Protein AF-A0A958QVT8-F1 (afdb_monomer)

Nearest PDB structures (foldseek):
  1tyq-assembly1_D  TM=3.761E-01  e=2.242E+00  Bos taurus
  3uku-assembly1_D  TM=3.536E-01  e=1.645E+00  Bos taurus
  6dec-assembly1_D  TM=2.927E-01  e=1.146E+00  Bos taurus
  4yl5-assembly1_A-2  TM=3.346E-01  e=2.756E+00  Acinetobacter baumannii IS-123
  2p9i-assembly1_D  TM=2.674E-01  e=2.486E+00  Bos taurus

Secondary structure (DSSP, 8-state):
--STTTTSSSTTTTS-SS--EEEE--SHHHHHHHHTTT-EESS-EETTEE---TT----SGGGTTSPPHHHHHHHT-TTTTTTS-EEEE-S---HHHHHHHHHHHT-S--GGGTGGGTTS-HHHHHHHT---HHHHHHHHHHHH-GGGGGGGGTSHHHHHHHHHHHHS-TT--SHHHHHHHHHHHHHHHHS-THHHHHHHHHHHHHHHHHHHT--EEE-SSSEEEEE-TTT---HHHHHHHTTT-SEEEEEEE-SSSTTEEEEEEEESSHHHHHHHH-TTGGGGTGGGSSSS--EE-SSEEE--TTSPEEHHHHHHHHHHHHHHHHHHHHHHHHS--

Sequence (337 aa):
MRARNRRAASNAAFLTRKPVRIHIVTTVSEARRYLKRGWCPVECSFGATSVVDNLQMDHHGSLSHLEGVAVRAYRDHFGARRGDPRFLGVGMPDEDWSFAVASLCGVLPHPSLVDSLDGAPAEIRDIWSRDFSLVAQIVNEVDTDPTRASRLLEDHWGKLVLAWRLLTNARVWDEIAFHEAVARWRTLLTQRNYELAKVAPSLLEARLEEVRSAPTVQVSEHVALIDCSLWGFSSVYVAEWHKIAPIVLCYYGDFVQLDRGRVTVCARGRDVAEDLLGEGGLKRIYPRLRPSGWGGREDIGGSNRERPLSRDQARQAAESTARFVERRLRSRKGGAK

Structure (mmCIF, N/CA/C/O backbone):
data_AF-A0A958QVT8-F1
#
_entry.id   AF-A0A958QVT8-F1
#
loop_
_atom_site.group_PDB
_atom_site.id
_atom_site.type_symbol
_atom_site.label_atom_id
_atom_site.label_alt_id
_atom_site.label_comp_id
_atom_site.label_asym_id
_atom_site.label_entity_id
_atom_site.label_seq_id
_atom_site.pdbx_PDB_ins_code
_atom_site.Cartn_x
_atom_site.Cartn_y
_atom_site.Cartn_z
_atom_site.occupancy
_atom_site.B_iso_or_equiv
_atom_site.auth_seq_id
_atom_site.auth_comp_id
_atom_site.auth_asym_id
_atom_site.auth_atom_id
_atom_site.pdbx_PDB_model_num
ATOM 1 N N . MET A 1 1 ? 33.166 5.711 -42.405 1.00 42.47 1 MET A N 1
ATOM 2 C CA . MET A 1 1 ? 32.795 6.443 -41.165 1.00 42.47 1 MET A CA 1
ATOM 3 C C . MET A 1 1 ? 31.277 6.535 -40.881 1.00 42.47 1 MET A C 1
ATOM 5 O O . MET A 1 1 ? 30.911 7.107 -39.868 1.00 42.47 1 MET A O 1
ATOM 9 N N . ARG A 1 2 ? 30.375 5.940 -41.692 1.00 40.56 2 ARG A N 1
ATOM 10 C CA . ARG A 1 2 ? 28.903 5.994 -41.481 1.00 40.56 2 ARG A CA 1
ATOM 11 C C . ARG A 1 2 ? 28.271 4.762 -40.798 1.00 40.56 2 ARG A C 1
ATOM 13 O O . ARG A 1 2 ? 27.101 4.807 -40.443 1.00 40.56 2 ARG A O 1
ATOM 20 N N . ALA A 1 3 ? 29.027 3.685 -40.564 1.00 37.66 3 ALA A N 1
ATOM 21 C CA . ALA A 1 3 ? 28.502 2.438 -39.983 1.00 37.66 3 ALA A CA 1
ATOM 22 C C . ALA A 1 3 ? 28.533 2.384 -38.438 1.00 37.66 3 ALA A C 1
ATOM 24 O O . ALA A 1 3 ? 27.767 1.638 -37.836 1.00 37.66 3 ALA A O 1
ATOM 25 N N . ARG A 1 4 ? 29.370 3.198 -37.773 1.00 36.72 4 ARG A N 1
ATOM 26 C CA . ARG A 1 4 ? 29.501 3.190 -36.299 1.00 36.72 4 ARG A CA 1
ATOM 27 C C . ARG A 1 4 ? 28.374 3.927 -35.559 1.00 36.72 4 ARG A C 1
ATOM 29 O O . ARG A 1 4 ? 28.100 3.586 -34.417 1.00 36.72 4 ARG A O 1
ATOM 36 N N . ASN A 1 5 ? 27.648 4.835 -36.218 1.00 36.25 5 ASN A N 1
ATOM 37 C CA . ASN A 1 5 ? 26.573 5.612 -35.578 1.00 36.25 5 ASN A CA 1
ATOM 38 C C . ASN A 1 5 ? 25.201 4.916 -35.537 1.00 36.25 5 ASN A C 1
ATOM 40 O O . ASN A 1 5 ? 24.300 5.418 -34.875 1.00 36.25 5 ASN A O 1
ATOM 44 N N . ARG A 1 6 ? 25.018 3.754 -36.185 1.00 37.94 6 ARG A N 1
ATOM 45 C CA . ARG A 1 6 ? 23.751 2.998 -36.094 1.00 37.94 6 ARG A CA 1
ATOM 46 C C . ARG A 1 6 ? 23.680 2.042 -34.897 1.00 37.94 6 ARG A C 1
ATOM 48 O O . ARG A 1 6 ? 22.580 1.755 -34.448 1.00 37.94 6 ARG A O 1
ATOM 55 N N . ARG A 1 7 ? 24.817 1.611 -34.330 1.00 36.88 7 ARG A N 1
ATOM 56 C CA . ARG A 1 7 ? 24.843 0.759 -33.119 1.00 36.88 7 ARG A CA 1
ATOM 57 C C . ARG A 1 7 ? 24.600 1.528 -31.816 1.00 36.88 7 ARG A C 1
ATOM 59 O O . ARG A 1 7 ? 24.107 0.951 -30.862 1.00 36.88 7 ARG A O 1
ATOM 66 N N . ALA A 1 8 ? 24.879 2.831 -31.772 1.00 37.12 8 ALA A N 1
ATOM 67 C CA . ALA A 1 8 ? 24.538 3.654 -30.606 1.00 37.12 8 ALA A CA 1
ATOM 68 C C . ALA A 1 8 ? 23.023 3.935 -30.508 1.00 37.12 8 ALA A C 1
ATOM 70 O O . ALA A 1 8 ? 22.503 4.145 -29.417 1.00 37.12 8 ALA A O 1
ATOM 71 N N . ALA A 1 9 ? 22.305 3.885 -31.636 1.00 36.16 9 ALA A N 1
ATOM 72 C CA . ALA A 1 9 ? 20.861 4.103 -31.690 1.00 36.16 9 ALA A CA 1
ATOM 73 C C . ALA A 1 9 ? 20.027 2.873 -31.267 1.00 36.16 9 ALA A C 1
ATOM 75 O O . ALA A 1 9 ? 18.841 3.028 -30.984 1.00 36.16 9 ALA A O 1
ATOM 76 N N . SER A 1 10 ? 20.614 1.669 -31.189 1.00 42.41 10 SER A N 1
ATOM 77 C CA . SER A 1 10 ? 19.898 0.453 -30.759 1.00 42.41 10 SER A CA 1
ATOM 78 C C . SER A 1 10 ? 19.905 0.230 -29.245 1.00 42.41 10 SER A C 1
ATOM 80 O O . SER A 1 10 ? 19.062 -0.502 -28.745 1.00 42.41 10 SER A O 1
ATOM 82 N N . ASN A 1 11 ? 20.780 0.899 -28.490 1.00 41.47 11 ASN A N 1
ATOM 83 C CA . ASN A 1 11 ? 20.916 0.655 -27.046 1.00 41.47 11 ASN A CA 1
ATOM 84 C C . ASN A 1 11 ? 19.879 1.397 -26.179 1.00 41.47 11 ASN A C 1
ATOM 86 O O . ASN A 1 11 ? 19.803 1.158 -24.979 1.00 41.47 11 ASN A O 1
ATOM 90 N N . ALA A 1 12 ? 19.075 2.294 -26.764 1.00 44.09 12 ALA A N 1
ATOM 91 C CA . ALA A 1 12 ? 18.136 3.154 -26.032 1.00 44.09 12 ALA A CA 1
ATOM 92 C C . ALA A 1 12 ? 16.651 2.831 -26.288 1.00 44.09 12 ALA A C 1
ATOM 94 O O . ALA A 1 12 ? 15.772 3.516 -25.766 1.00 44.09 12 ALA A O 1
ATOM 95 N N . ALA A 1 13 ? 16.340 1.791 -27.072 1.00 44.94 13 ALA A N 1
ATOM 96 C CA . ALA A 1 13 ? 14.960 1.453 -27.435 1.00 44.94 13 ALA A CA 1
ATOM 97 C C . ALA A 1 13 ? 14.097 0.970 -26.249 1.00 44.94 13 ALA A C 1
ATOM 99 O O . ALA A 1 13 ? 12.877 0.881 -26.395 1.00 44.94 13 ALA A O 1
ATOM 100 N N . PHE A 1 14 ? 14.720 0.703 -25.094 1.00 49.88 14 PHE A N 1
ATOM 101 C CA . PHE A 1 14 ? 14.069 0.183 -23.892 1.00 49.88 14 PHE A CA 1
ATOM 102 C C . PHE A 1 14 ? 13.585 1.244 -22.893 1.00 49.88 14 PHE A C 1
ATOM 104 O O . PHE A 1 14 ? 12.850 0.942 -21.956 1.00 49.88 14 PHE A O 1
ATOM 111 N N . LEU A 1 15 ? 13.981 2.504 -23.080 1.00 55.38 15 LEU A N 1
ATOM 112 C CA . LEU A 1 15 ? 13.523 3.603 -22.235 1.00 55.38 15 LEU A CA 1
ATOM 113 C C . LEU A 1 15 ? 12.171 4.105 -22.742 1.00 55.38 15 LEU A C 1
ATOM 115 O O . LEU A 1 15 ? 11.943 4.185 -23.953 1.00 55.38 15 LEU A O 1
ATOM 119 N N . THR A 1 16 ? 11.262 4.447 -21.827 1.00 53.44 16 THR A N 1
ATOM 120 C CA . THR A 1 16 ? 10.002 5.105 -22.182 1.00 53.44 16 THR A CA 1
ATOM 121 C C . THR A 1 16 ? 10.307 6.311 -23.063 1.00 53.44 16 THR A C 1
ATOM 123 O O . THR A 1 16 ? 10.943 7.271 -22.639 1.00 53.44 16 THR A O 1
ATOM 126 N N . ARG A 1 17 ? 9.857 6.267 -24.323 1.00 60.94 17 ARG A N 1
ATOM 127 C CA . ARG A 1 17 ? 10.113 7.339 -25.303 1.00 60.94 17 ARG A CA 1
ATOM 128 C C . ARG A 1 17 ? 9.395 8.646 -24.951 1.00 60.94 17 ARG A C 1
ATOM 130 O O . ARG A 1 17 ? 9.630 9.664 -25.592 1.00 60.94 17 ARG A O 1
ATOM 137 N N . LYS A 1 18 ? 8.496 8.603 -23.964 1.00 79.81 18 LYS A N 1
ATOM 138 C CA . LYS A 1 18 ? 7.731 9.735 -23.450 1.00 79.81 18 LYS A CA 1
ATOM 139 C C . LYS A 1 18 ? 7.914 9.847 -21.935 1.00 79.81 18 LYS A C 1
ATOM 141 O O . LYS A 1 18 ? 8.033 8.812 -21.274 1.00 79.81 18 LYS A O 1
ATOM 146 N N . PRO A 1 19 ? 7.902 11.073 -21.386 1.00 85.38 19 PRO A N 1
ATOM 147 C CA . PRO A 1 19 ? 7.911 11.270 -19.944 1.00 85.38 19 PRO A CA 1
ATOM 148 C C . PRO A 1 19 ? 6.660 10.638 -19.332 1.00 85.38 19 PRO A C 1
ATOM 150 O O . PRO A 1 19 ? 5.560 10.796 -19.868 1.00 85.38 19 PRO A O 1
ATOM 153 N N . VAL A 1 20 ? 6.838 9.935 -18.212 1.00 91.44 20 VAL A N 1
ATOM 154 C CA . VAL A 1 20 ? 5.718 9.492 -17.378 1.00 91.44 20 VAL A CA 1
ATOM 155 C C . VAL A 1 20 ? 5.002 10.743 -16.882 1.00 91.44 20 VAL A C 1
ATOM 157 O O . VAL A 1 20 ? 5.653 11.699 -16.469 1.00 91.44 20 VAL A O 1
ATOM 160 N N . ARG A 1 21 ? 3.674 10.763 -16.957 1.00 95.12 21 ARG A N 1
ATOM 161 C CA . ARG A 1 21 ? 2.835 11.847 -16.444 1.00 95.12 21 ARG A CA 1
ATOM 162 C C . ARG A 1 21 ? 1.886 11.267 -15.420 1.00 95.12 21 ARG A C 1
ATOM 164 O O . ARG A 1 21 ? 1.129 10.352 -15.742 1.00 95.12 21 ARG A O 1
ATOM 171 N N . ILE A 1 22 ? 1.921 11.814 -14.220 1.00 94.75 22 ILE A N 1
ATOM 172 C CA . ILE A 1 22 ? 1.075 11.382 -13.116 1.00 94.75 22 ILE A CA 1
ATOM 173 C C . ILE A 1 22 ? 0.206 12.567 -12.736 1.00 94.75 22 ILE A C 1
ATOM 175 O O . ILE A 1 22 ? 0.682 13.696 -12.734 1.00 94.75 22 ILE A O 1
ATOM 179 N N . HIS A 1 23 ? -1.070 12.313 -12.483 1.00 94.69 23 HIS A N 1
ATOM 180 C CA . HIS A 1 23 ? -1.971 13.324 -11.964 1.00 94.69 23 HIS A CA 1
ATOM 181 C C . HIS A 1 23 ? -2.739 12.769 -10.775 1.00 94.69 23 HIS A C 1
ATOM 183 O O . HIS A 1 23 ? -3.297 11.670 -10.846 1.00 94.69 23 HIS A O 1
ATOM 189 N N . ILE A 1 24 ? -2.759 13.529 -9.686 1.00 92.25 24 ILE A N 1
ATOM 190 C CA . ILE A 1 24 ? -3.440 13.131 -8.458 1.00 92.25 24 ILE A CA 1
ATOM 191 C C . ILE A 1 24 ? -4.866 13.647 -8.519 1.00 92.25 24 ILE A C 1
ATOM 193 O O . ILE A 1 24 ? -5.101 14.830 -8.754 1.00 92.25 24 ILE A O 1
ATOM 197 N N . VAL A 1 25 ? -5.817 12.747 -8.298 1.00 92.19 25 VAL A N 1
ATOM 198 C CA . VAL A 1 25 ? -7.242 13.070 -8.317 1.00 92.19 25 VAL A CA 1
ATOM 199 C C . VAL A 1 25 ? -7.855 12.787 -6.954 1.00 92.19 25 VAL A C 1
ATOM 201 O O . VAL A 1 25 ? -7.508 11.814 -6.283 1.00 92.19 25 VAL A O 1
ATOM 204 N N . THR A 1 26 ? -8.776 13.649 -6.530 1.00 87.81 26 THR A N 1
ATOM 205 C CA . THR A 1 26 ? -9.386 13.560 -5.188 1.00 87.81 26 THR A CA 1
ATOM 206 C C . THR A 1 26 ? -10.864 13.202 -5.213 1.00 87.81 26 THR A C 1
ATOM 208 O O . THR A 1 26 ? -11.427 12.886 -4.170 1.00 87.81 26 THR A O 1
ATOM 211 N N . THR A 1 27 ? -11.488 13.190 -6.396 1.00 89.75 27 THR A N 1
ATOM 212 C CA . THR A 1 27 ? -12.915 12.885 -6.551 1.00 89.75 27 THR A CA 1
ATOM 213 C C . THR A 1 27 ? -13.178 11.916 -7.700 1.00 89.75 27 THR A C 1
ATOM 215 O O . THR A 1 27 ? -12.492 11.927 -8.729 1.00 89.75 27 THR A O 1
ATOM 218 N N . VAL A 1 28 ? -14.259 11.140 -7.578 1.00 91.94 28 VAL A N 1
ATOM 219 C CA . VAL A 1 28 ? -14.747 10.238 -8.641 1.00 91.94 28 VAL A CA 1
ATOM 220 C C . VAL A 1 28 ? -14.995 10.995 -9.950 1.00 91.94 28 VAL A C 1
ATOM 222 O O . VAL A 1 28 ? -14.661 10.514 -11.036 1.00 91.94 28 VAL A O 1
ATOM 225 N N . SER A 1 29 ? -15.592 12.186 -9.866 1.00 94.69 29 SER A N 1
ATOM 226 C CA . SER A 1 29 ? -15.930 13.011 -11.031 1.00 94.69 29 SER A CA 1
ATOM 227 C C . SER A 1 29 ? -14.687 13.450 -11.801 1.00 94.69 29 SER A C 1
ATOM 229 O O . SER A 1 29 ? -14.657 13.382 -13.033 1.00 94.69 29 SER A O 1
ATOM 231 N N . GLU A 1 30 ? -13.643 13.858 -11.084 1.00 95.94 30 GLU A N 1
ATOM 232 C CA . GLU A 1 30 ? -12.366 14.221 -11.683 1.00 95.94 30 GLU A CA 1
ATOM 233 C C . GLU A 1 30 ? -11.671 13.016 -12.320 1.00 95.94 30 GLU A C 1
ATOM 235 O O . GLU A 1 30 ? -11.270 13.094 -13.486 1.00 95.94 30 GLU A O 1
ATOM 240 N N . ALA A 1 31 ? -11.602 11.889 -11.605 1.00 96.44 31 ALA A N 1
ATOM 241 C CA . ALA A 1 31 ? -11.020 10.653 -12.118 1.00 96.44 31 ALA A CA 1
ATOM 242 C C . ALA A 1 31 ? -11.684 10.227 -13.441 1.00 96.44 31 ALA A C 1
ATOM 244 O O . ALA A 1 31 ? -11.007 9.973 -14.439 1.00 96.44 31 ALA A O 1
ATOM 245 N N . ARG A 1 32 ? -13.023 10.259 -13.504 1.00 97.44 32 ARG A N 1
ATOM 246 C CA . ARG A 1 32 ? -13.793 9.948 -14.724 1.00 97.44 32 ARG A CA 1
ATOM 247 C C . ARG A 1 32 ? -13.515 10.918 -15.873 1.00 97.44 32 ARG A C 1
ATOM 249 O O . ARG A 1 32 ? -13.485 10.503 -17.031 1.00 97.44 32 ARG A O 1
ATOM 256 N N . ARG A 1 33 ? -13.314 12.208 -15.587 1.00 97.81 33 ARG A N 1
ATOM 257 C CA . ARG A 1 33 ? -12.960 13.212 -16.606 1.00 97.81 33 ARG A CA 1
ATOM 258 C C . ARG A 1 33 ? -11.599 12.909 -17.232 1.00 97.81 33 ARG A C 1
ATOM 260 O O . ARG A 1 33 ? -11.453 13.022 -18.448 1.00 97.81 33 ARG A O 1
ATOM 267 N N . TYR A 1 34 ? -10.618 12.517 -16.427 1.00 98.06 34 TYR A N 1
ATOM 268 C CA . TYR A 1 34 ? -9.294 12.151 -16.924 1.00 98.06 34 TYR A CA 1
ATOM 269 C C . TYR A 1 34 ? -9.273 10.799 -17.641 1.00 98.06 34 TYR A C 1
ATOM 271 O O . TYR A 1 34 ? -8.640 10.693 -18.694 1.00 98.06 34 TYR A O 1
ATOM 279 N N . LEU A 1 35 ? -10.031 9.815 -17.152 1.00 97.62 35 LEU A N 1
ATOM 280 C CA . LEU A 1 35 ? -10.236 8.534 -17.830 1.00 97.62 35 LEU A CA 1
ATOM 281 C C . LEU A 1 35 ? -10.736 8.740 -19.271 1.00 97.62 35 LEU A C 1
ATOM 283 O O . LEU A 1 35 ? -10.146 8.219 -20.213 1.00 9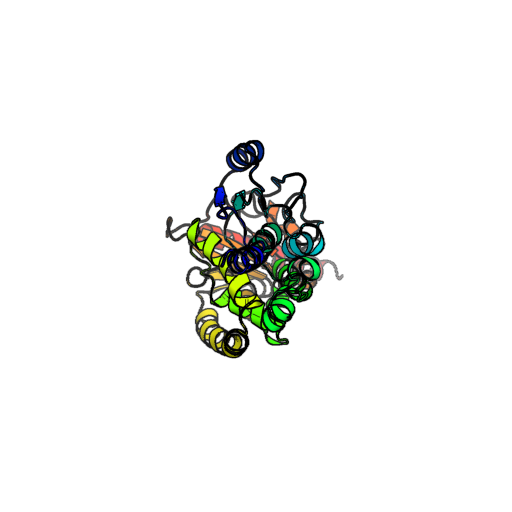7.62 35 LEU A O 1
ATOM 287 N N . LYS A 1 36 ? -11.741 9.607 -19.476 1.00 97.69 36 LYS A N 1
ATOM 288 C CA . LYS A 1 36 ? -12.242 9.973 -20.821 1.00 97.69 36 LYS A CA 1
ATOM 289 C C . LYS A 1 36 ? -11.183 10.615 -21.728 1.00 97.69 36 LYS A C 1
ATOM 291 O O . LYS A 1 36 ? -11.328 10.598 -22.944 1.00 97.69 36 LYS A O 1
ATOM 296 N N . ARG A 1 37 ? -10.120 11.187 -21.154 1.00 97.44 37 ARG A N 1
ATOM 297 C CA . ARG A 1 37 ? -8.977 11.776 -21.878 1.00 97.44 37 ARG A CA 1
ATOM 298 C C . ARG A 1 37 ? -7.850 10.760 -22.116 1.00 97.44 37 ARG A C 1
ATOM 300 O O . ARG A 1 37 ? -6.764 11.152 -22.552 1.00 97.44 37 ARG A O 1
ATOM 3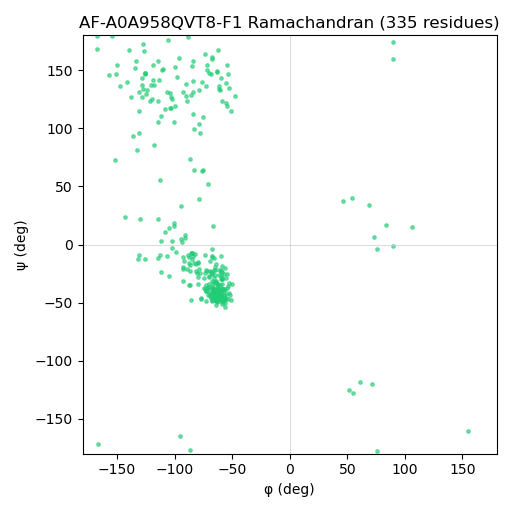07 N N . GLY A 1 38 ? -8.088 9.485 -21.812 1.00 97.12 38 GLY A N 1
ATOM 308 C CA . GLY A 1 38 ? -7.159 8.377 -22.017 1.00 97.12 38 GLY A CA 1
ATOM 309 C C . GLY A 1 38 ? -6.123 8.196 -20.909 1.00 97.12 38 GLY A C 1
ATOM 310 O O . GLY A 1 38 ? -5.118 7.535 -21.145 1.00 97.12 38 GLY A O 1
ATOM 311 N N . TRP A 1 39 ? -6.311 8.786 -19.726 1.00 98.12 39 TRP A N 1
ATOM 312 C CA . TRP A 1 39 ? -5.428 8.523 -18.584 1.00 98.12 39 TRP A CA 1
ATOM 313 C C . TRP A 1 39 ? -5.752 7.162 -17.956 1.00 98.12 39 TRP A C 1
ATOM 315 O O . TRP A 1 39 ? -6.926 6.821 -17.843 1.00 98.12 39 TRP A O 1
ATOM 325 N N . CYS A 1 40 ? -4.723 6.409 -17.559 1.00 98.06 40 CYS A N 1
ATOM 326 C CA . CYS A 1 40 ? -4.828 5.106 -16.897 1.00 98.06 40 CYS A CA 1
ATOM 327 C C . CYS A 1 40 ? -5.037 5.293 -15.391 1.00 98.06 40 CYS A C 1
ATOM 329 O O . CYS A 1 40 ? -4.114 5.754 -14.717 1.00 98.06 40 CYS A O 1
ATOM 331 N N . PRO A 1 41 ? -6.193 4.949 -14.819 1.00 97.31 41 PRO A N 1
ATOM 332 C CA . PRO A 1 41 ? -6.324 4.904 -13.373 1.00 97.31 41 PRO A CA 1
ATOM 333 C C . PRO A 1 41 ? -5.569 3.691 -12.818 1.00 97.31 41 PRO A C 1
ATOM 335 O O . PRO A 1 41 ? -5.681 2.607 -13.386 1.00 97.31 41 PRO A O 1
ATOM 338 N N . VAL A 1 42 ? -4.822 3.873 -11.729 1.00 97.00 42 VAL A N 1
ATOM 339 C CA . VAL A 1 42 ? -4.209 2.782 -10.955 1.00 97.00 42 VAL A CA 1
ATOM 340 C C . VAL A 1 42 ? -4.602 2.989 -9.493 1.00 97.00 42 VAL A C 1
ATOM 342 O O . VAL A 1 42 ? -4.491 4.110 -8.997 1.00 97.00 42 VAL A O 1
ATOM 345 N N . GLU A 1 43 ? -5.170 1.958 -8.865 1.00 93.69 43 GLU A N 1
ATOM 346 C CA . GLU A 1 43 ? -5.775 1.978 -7.515 1.00 93.69 43 GLU A CA 1
ATOM 347 C C . GLU A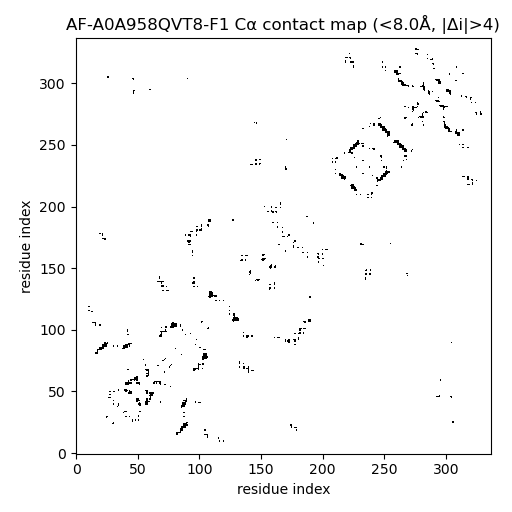 1 43 ? -6.712 3.162 -7.255 1.00 93.69 43 GLU A C 1
ATOM 349 O O . GLU A 1 43 ? -6.792 3.766 -6.179 1.00 93.69 43 GLU A O 1
ATOM 354 N N . CYS A 1 44 ? -7.455 3.525 -8.293 1.00 93.38 44 CYS A N 1
ATOM 355 C CA . CYS A 1 44 ? -8.286 4.713 -8.283 1.00 93.38 44 CYS A CA 1
ATOM 356 C C . CYS A 1 44 ? -9.664 4.397 -7.688 1.00 93.38 44 CYS A C 1
ATOM 358 O O . CYS A 1 44 ? -10.671 4.304 -8.397 1.00 93.38 44 CYS A O 1
ATOM 360 N N . SER A 1 45 ? -9.692 4.218 -6.366 1.00 90.06 45 SER A N 1
ATOM 361 C CA . SER A 1 45 ? -10.898 3.905 -5.601 1.00 90.06 45 SER A CA 1
ATOM 362 C C . SER A 1 45 ? -11.323 5.028 -4.649 1.00 90.06 45 SER A C 1
ATOM 364 O O . SER A 1 45 ? -10.516 5.692 -3.987 1.00 90.06 45 SER A O 1
ATOM 366 N N . PHE A 1 46 ? -12.639 5.218 -4.558 1.00 86.31 46 PHE A N 1
ATOM 367 C CA . PHE A 1 46 ? -13.300 6.195 -3.695 1.00 86.31 46 PHE A CA 1
ATOM 368 C C . PHE A 1 46 ? -14.424 5.496 -2.926 1.00 86.31 46 PHE A C 1
ATOM 370 O O . PHE A 1 46 ? -15.531 5.284 -3.435 1.00 86.31 46 PHE A O 1
ATOM 377 N N . GLY A 1 47 ? -14.123 5.072 -1.697 1.00 75.88 47 GLY A N 1
ATOM 378 C CA . GLY A 1 47 ? -15.024 4.225 -0.917 1.00 75.88 47 GLY A CA 1
ATOM 379 C C . GLY A 1 47 ? -15.282 2.898 -1.636 1.00 75.88 47 GLY A C 1
ATOM 380 O O . GLY A 1 47 ? -14.356 2.136 -1.891 1.00 75.88 47 GLY A O 1
ATOM 381 N N . ALA A 1 48 ? -16.539 2.623 -1.985 1.00 76.81 48 ALA A N 1
ATOM 382 C CA . ALA A 1 48 ? -16.921 1.402 -2.701 1.00 76.81 48 ALA A CA 1
ATOM 383 C C . ALA A 1 48 ? -16.765 1.494 -4.234 1.00 76.81 48 ALA A C 1
ATOM 385 O O . ALA A 1 48 ? -16.952 0.492 -4.920 1.00 76.81 48 ALA A O 1
ATOM 386 N N . THR A 1 49 ? -16.462 2.675 -4.784 1.00 85.56 49 THR A N 1
ATOM 387 C CA . THR A 1 49 ? -16.429 2.895 -6.239 1.00 85.56 49 THR A CA 1
ATOM 388 C C . THR A 1 49 ? -15.004 2.837 -6.771 1.00 85.56 49 THR A C 1
ATOM 390 O O . THR A 1 49 ? -14.193 3.692 -6.419 1.00 85.56 49 THR A O 1
ATOM 393 N N . SER A 1 50 ? -14.731 1.899 -7.675 1.00 91.56 50 SER A N 1
ATOM 394 C CA . SER A 1 50 ? -13.508 1.872 -8.485 1.00 91.56 50 SER A CA 1
ATOM 395 C C . SER A 1 50 ? -13.706 2.637 -9.797 1.00 91.56 50 SER A C 1
ATOM 397 O O . SER A 1 50 ? -14.747 2.514 -10.451 1.00 91.56 50 SER A O 1
ATOM 399 N N . VAL A 1 51 ? -12.713 3.425 -10.210 1.00 95.12 51 VAL A N 1
ATOM 400 C CA . VAL A 1 51 ? -12.647 4.047 -11.541 1.00 95.12 51 VAL A CA 1
ATOM 401 C C . VAL A 1 51 ? -11.501 3.394 -12.296 1.00 95.12 51 VAL A C 1
ATOM 403 O O . VAL A 1 51 ? -10.350 3.617 -11.955 1.00 95.12 51 VAL A O 1
ATOM 406 N N . VAL A 1 52 ? -11.802 2.603 -13.324 1.00 96.56 52 VAL A N 1
ATOM 407 C CA . VAL A 1 52 ? -10.798 1.836 -14.079 1.00 96.56 52 VAL A CA 1
ATOM 408 C C . VAL A 1 52 ? -10.984 1.976 -15.589 1.00 96.56 52 VAL A C 1
ATOM 410 O O . VAL A 1 52 ? -12.071 2.321 -16.055 1.00 96.56 52 VAL A O 1
ATOM 413 N N . ASP A 1 53 ? -9.917 1.719 -16.347 1.00 96.19 53 ASP A N 1
ATOM 414 C CA . ASP A 1 53 ? -9.974 1.496 -17.794 1.00 96.19 53 ASP A CA 1
ATOM 415 C C . ASP A 1 53 ? -10.036 -0.013 -18.117 1.00 96.19 53 ASP A C 1
ATOM 417 O O . ASP A 1 53 ? -10.313 -0.841 -17.246 1.00 96.19 53 ASP A O 1
ATOM 421 N N . ASN A 1 54 ? -9.777 -0.382 -19.374 1.00 95.94 54 ASN A N 1
ATOM 422 C CA . ASN A 1 54 ? -9.807 -1.776 -19.825 1.00 95.94 54 ASN A CA 1
ATOM 423 C C . ASN A 1 54 ? -8.741 -2.669 -19.168 1.00 95.94 54 ASN A C 1
ATOM 425 O O . ASN A 1 54 ? -8.871 -3.887 -19.240 1.00 95.94 54 ASN A O 1
ATOM 429 N N . LEU A 1 55 ? -7.705 -2.096 -18.545 1.00 96.56 55 LEU A N 1
ATOM 430 C CA . LEU A 1 55 ? -6.703 -2.862 -17.801 1.00 96.56 55 LEU A CA 1
ATOM 431 C C . LEU A 1 55 ? -7.207 -3.251 -16.404 1.00 96.56 55 LEU A C 1
ATOM 433 O O . LEU A 1 55 ? -6.629 -4.127 -15.775 1.00 96.56 55 LEU A O 1
ATOM 437 N N . GLN A 1 56 ? -8.280 -2.623 -15.909 1.00 96.44 56 GLN A N 1
ATOM 438 C CA . GLN A 1 56 ? -8.865 -2.916 -14.595 1.00 96.44 56 GLN A CA 1
ATOM 439 C C . GLN A 1 56 ? -7.852 -2.837 -13.436 1.00 96.44 56 GLN A C 1
ATOM 441 O O . GLN A 1 56 ? -7.880 -3.663 -12.526 1.00 96.44 56 GLN A O 1
ATOM 446 N N . MET A 1 57 ? -6.943 -1.854 -13.461 1.00 97.19 57 MET A N 1
ATOM 447 C CA . MET A 1 57 ? -5.868 -1.671 -12.469 1.00 97.19 57 MET A CA 1
ATOM 448 C C . MET A 1 57 ? -6.381 -1.087 -11.143 1.00 97.19 57 MET A C 1
ATOM 450 O O . MET A 1 57 ? -6.022 0.014 -10.740 1.00 97.19 57 MET A O 1
ATOM 454 N N . ASP A 1 58 ? -7.249 -1.824 -10.462 1.00 94.75 58 ASP A N 1
ATOM 455 C CA . ASP A 1 58 ? -7.636 -1.587 -9.074 1.00 94.75 58 ASP A CA 1
ATOM 456 C C . ASP A 1 58 ? -8.000 -2.928 -8.422 1.00 94.75 58 ASP A C 1
ATOM 458 O O . ASP A 1 58 ? -8.375 -3.882 -9.109 1.00 94.75 58 ASP A O 1
ATOM 462 N N . HIS A 1 59 ? -7.869 -2.996 -7.105 1.00 90.88 59 HIS A N 1
ATOM 463 C CA . HIS A 1 59 ? -8.215 -4.144 -6.266 1.00 90.88 59 HIS A CA 1
ATOM 464 C C . HIS A 1 59 ? -8.802 -3.685 -4.915 1.00 90.88 59 HIS A C 1
ATOM 466 O O . HIS A 1 59 ? -8.796 -4.396 -3.913 1.00 90.88 59 HIS A O 1
ATOM 472 N N . HIS A 1 60 ? -9.348 -2.471 -4.895 1.00 85.44 60 HIS A N 1
ATOM 473 C CA . HIS A 1 60 ? -10.121 -1.907 -3.799 1.00 85.44 60 HIS A CA 1
ATOM 474 C C . HIS A 1 60 ? -11.614 -1.873 -4.149 1.00 85.44 60 HIS A C 1
ATOM 476 O O . HIS A 1 60 ? -12.023 -2.200 -5.263 1.00 85.44 60 HIS A O 1
ATOM 482 N N . GLY A 1 61 ? -12.458 -1.450 -3.199 1.00 78.62 61 GLY A N 1
ATOM 483 C CA . GLY A 1 61 ? -13.877 -1.174 -3.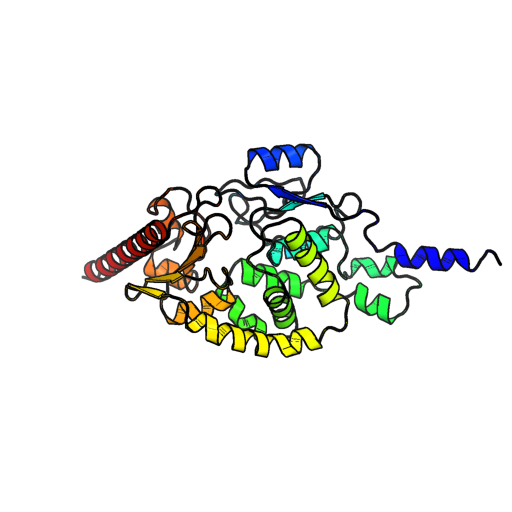448 1.00 78.62 61 GLY A CA 1
ATOM 484 C C . GLY A 1 61 ? -14.602 -2.329 -4.151 1.00 78.62 61 GLY A C 1
ATOM 485 O O . GLY A 1 61 ? -14.563 -3.474 -3.691 1.00 78.62 61 GLY A O 1
ATOM 486 N N . SER A 1 62 ? -15.242 -2.031 -5.287 1.00 81.75 62 SER A N 1
ATOM 487 C CA . SER A 1 62 ? -15.937 -3.012 -6.136 1.00 81.75 62 SER A CA 1
ATOM 488 C C . SER A 1 62 ? -15.032 -4.107 -6.715 1.00 81.75 62 SER A C 1
ATOM 490 O O . SER A 1 62 ? -15.522 -5.179 -7.065 1.00 81.75 62 SER A O 1
ATOM 492 N N . LEU A 1 63 ? -13.725 -3.860 -6.799 1.00 89.12 63 LEU A N 1
ATOM 493 C CA . LEU A 1 63 ? -12.729 -4.780 -7.347 1.00 89.12 63 LEU A CA 1
ATOM 494 C C . LEU A 1 63 ? -11.881 -5.460 -6.262 1.00 89.12 63 LEU A C 1
ATOM 496 O O . LEU A 1 63 ? -10.902 -6.119 -6.579 1.00 89.12 63 LEU A O 1
ATOM 500 N N . SER A 1 64 ? -12.296 -5.391 -4.993 1.00 84.50 64 SER A N 1
ATOM 501 C CA . SER A 1 64 ? -11.597 -6.007 -3.844 1.00 84.50 64 SER A CA 1
ATOM 502 C C . SER A 1 64 ? -11.408 -7.525 -3.883 1.00 84.50 64 SER A C 1
ATOM 504 O O . SER A 1 64 ? -10.678 -8.082 -3.064 1.00 84.50 64 SER A O 1
ATOM 506 N N . HIS A 1 65 ? -12.061 -8.191 -4.831 1.00 84.88 65 HIS A N 1
ATOM 507 C CA . HIS A 1 65 ? -11.918 -9.616 -5.104 1.00 84.88 65 HIS A CA 1
ATOM 508 C C . HIS A 1 65 ? -10.778 -9.936 -6.087 1.00 84.88 65 HIS A C 1
ATOM 510 O O . HIS A 1 65 ? -10.465 -11.109 -6.271 1.00 84.88 65 HIS A O 1
ATOM 516 N N . LEU A 1 66 ? -10.193 -8.927 -6.743 1.00 90.50 66 LEU A N 1
ATOM 517 C CA . LEU A 1 66 ? -9.085 -9.101 -7.678 1.00 90.50 66 LEU A CA 1
ATOM 518 C C . LEU A 1 66 ? -7.736 -9.163 -6.952 1.00 90.50 66 LEU A C 1
ATOM 520 O O . LEU A 1 66 ? -7.575 -8.660 -5.843 1.00 90.50 66 LEU A O 1
ATOM 524 N N . GLU A 1 67 ? -6.758 -9.767 -7.623 1.00 92.44 67 GLU A N 1
ATOM 525 C CA . GLU A 1 67 ? -5.346 -9.722 -7.237 1.00 92.44 67 GLU A CA 1
ATOM 526 C C . GLU A 1 67 ? -4.805 -8.278 -7.306 1.00 92.44 67 GLU A C 1
ATOM 528 O O . GLU A 1 67 ? -5.261 -7.477 -8.137 1.00 92.44 67 GLU A O 1
ATOM 533 N N . GLY A 1 68 ? -3.832 -7.952 -6.450 1.00 93.50 68 GLY A N 1
ATOM 534 C CA . GLY A 1 68 ? -3.179 -6.642 -6.385 1.00 93.50 68 GLY A CA 1
ATOM 535 C C . GLY A 1 68 ? -2.600 -6.187 -7.716 1.00 93.50 68 GLY A C 1
ATOM 536 O O . GLY A 1 68 ? -2.320 -6.986 -8.627 1.00 93.50 68 GLY A O 1
ATOM 537 N N . VAL A 1 69 ? -2.483 -4.870 -7.866 1.00 97.06 69 VAL A N 1
ATOM 538 C CA . VAL A 1 69 ? -2.189 -4.285 -9.175 1.00 97.06 69 VAL A CA 1
ATOM 539 C C . VAL A 1 69 ? -0.733 -4.487 -9.576 1.00 97.06 69 VAL A C 1
ATOM 541 O O . VAL A 1 69 ? -0.486 -4.640 -10.771 1.00 97.06 69 VAL A O 1
ATOM 544 N N . ALA A 1 70 ? 0.220 -4.580 -8.640 1.00 97.75 70 ALA A N 1
ATOM 545 C CA . ALA A 1 70 ? 1.627 -4.840 -8.946 1.00 97.75 70 ALA A CA 1
ATOM 546 C C . ALA A 1 70 ? 1.806 -6.177 -9.665 1.00 97.75 70 ALA A C 1
ATOM 548 O O . ALA A 1 70 ? 2.508 -6.240 -10.678 1.00 97.75 70 ALA A O 1
ATOM 549 N N . VAL A 1 71 ? 1.138 -7.233 -9.185 1.00 98.19 71 VAL A N 1
ATOM 550 C CA . VAL A 1 71 ? 1.228 -8.574 -9.783 1.00 98.19 71 VAL A CA 1
ATOM 551 C C . VAL A 1 71 ? 0.660 -8.562 -11.194 1.00 98.19 71 VAL A C 1
ATOM 553 O O . VAL A 1 71 ? 1.351 -8.952 -12.135 1.00 98.19 71 VAL A O 1
ATOM 556 N N . ARG A 1 72 ? -0.567 -8.062 -11.369 1.00 98.12 72 ARG A N 1
ATOM 557 C CA . ARG A 1 72 ? -1.224 -8.038 -12.686 1.00 98.12 72 ARG A CA 1
ATOM 558 C C . ARG A 1 72 ? -0.512 -7.117 -13.673 1.00 98.12 72 ARG A C 1
ATOM 560 O O . ARG A 1 72 ? -0.344 -7.466 -14.838 1.00 98.12 72 ARG A O 1
ATOM 567 N N . ALA A 1 73 ? -0.039 -5.957 -13.227 1.00 98.50 73 ALA A N 1
ATOM 568 C CA . ALA A 1 73 ? 0.715 -5.040 -14.073 1.00 98.50 73 ALA A CA 1
ATOM 569 C C . ALA A 1 73 ? 2.038 -5.644 -14.561 1.00 98.50 73 ALA A C 1
ATOM 571 O O . ALA A 1 73 ? 2.407 -5.433 -15.716 1.00 98.50 73 ALA A O 1
ATOM 572 N N . TYR A 1 74 ? 2.746 -6.380 -13.699 1.00 98.50 74 TYR A N 1
ATOM 573 C CA . TYR A 1 74 ? 4.020 -7.010 -14.042 1.00 98.50 74 TYR A CA 1
ATOM 574 C C . TYR A 1 74 ? 3.841 -8.271 -14.885 1.00 98.50 74 TYR A C 1
ATOM 576 O O . TYR A 1 74 ? 4.509 -8.415 -15.898 1.00 98.50 74 TYR A O 1
ATOM 584 N N . ARG A 1 75 ? 2.916 -9.157 -14.504 1.00 98.25 75 ARG A N 1
ATOM 585 C CA . ARG A 1 75 ? 2.692 -10.441 -15.180 1.00 98.25 75 ARG A CA 1
ATOM 586 C C . ARG A 1 75 ? 1.920 -10.289 -16.492 1.00 98.25 75 ARG A C 1
ATOM 588 O O . ARG A 1 75 ? 2.313 -10.866 -17.501 1.00 98.25 75 ARG A O 1
ATOM 595 N N . ASP A 1 76 ? 0.831 -9.519 -16.482 1.00 97.94 76 ASP A N 1
ATOM 596 C CA . ASP A 1 76 ? -0.181 -9.552 -17.552 1.00 97.94 76 ASP A CA 1
ATOM 597 C C . ASP A 1 76 ? -0.110 -8.333 -18.483 1.00 97.94 76 ASP A C 1
ATOM 599 O O . ASP A 1 76 ? -0.507 -8.401 -19.649 1.00 97.94 76 ASP A O 1
ATOM 603 N N . HIS A 1 77 ? 0.387 -7.197 -17.982 1.00 98.12 77 HIS A N 1
ATOM 604 C CA . HIS A 1 77 ? 0.298 -5.907 -18.678 1.00 98.12 77 HIS A CA 1
ATOM 605 C C . HIS A 1 77 ? 1.631 -5.161 -18.784 1.00 98.12 77 HIS A C 1
ATOM 607 O O . HIS A 1 77 ? 1.650 -3.940 -18.989 1.00 98.12 77 HIS A O 1
ATOM 613 N N . PHE A 1 78 ? 2.753 -5.875 -18.684 1.00 97.56 78 PHE A N 1
ATOM 614 C CA . PHE A 1 78 ? 4.071 -5.259 -18.705 1.00 97.56 78 PHE A CA 1
ATOM 615 C C . PHE A 1 78 ? 4.274 -4.399 -19.964 1.00 97.56 78 PHE A C 1
ATOM 617 O O . PHE A 1 78 ? 4.181 -4.864 -21.101 1.00 97.56 78 PHE A O 1
ATOM 624 N N . GLY A 1 79 ? 4.563 -3.111 -19.774 1.00 95.69 79 GLY A N 1
ATOM 625 C CA . GLY A 1 79 ? 4.768 -2.163 -20.868 1.00 95.69 79 GLY A CA 1
ATOM 626 C C . GLY A 1 79 ? 3.506 -1.733 -21.630 1.00 95.69 79 GLY A C 1
ATOM 627 O O . GLY A 1 79 ? 3.642 -0.987 -22.604 1.00 95.69 79 GLY A O 1
ATOM 628 N N . ALA A 1 80 ? 2.296 -2.120 -21.206 1.00 97.00 80 ALA A N 1
ATOM 629 C CA . ALA A 1 80 ? 1.041 -1.788 -21.897 1.00 97.00 80 ALA A CA 1
ATOM 630 C C . ALA A 1 80 ? 0.808 -0.273 -22.076 1.00 97.00 80 ALA A C 1
ATOM 632 O O . ALA A 1 80 ? 0.132 0.156 -23.011 1.00 97.00 80 ALA A O 1
ATOM 633 N N . ARG A 1 81 ? 1.401 0.562 -21.212 1.00 96.38 81 ARG A N 1
ATOM 634 C CA . ARG A 1 81 ? 1.315 2.031 -21.265 1.00 96.38 81 ARG A CA 1
ATOM 635 C C . ARG A 1 81 ? 2.620 2.697 -21.714 1.00 96.38 81 ARG A C 1
ATOM 637 O O . ARG A 1 81 ? 2.708 3.922 -21.687 1.00 96.38 81 ARG A O 1
ATOM 644 N N . ARG A 1 82 ? 3.617 1.947 -22.209 1.00 93.38 82 ARG A N 1
ATOM 645 C CA . ARG A 1 82 ? 4.923 2.487 -22.656 1.00 93.38 82 ARG A CA 1
ATOM 646 C C . ARG A 1 82 ? 4.795 3.605 -23.702 1.00 93.38 82 ARG A C 1
ATOM 648 O O . ARG A 1 82 ? 5.574 4.558 -23.689 1.00 93.38 82 ARG A O 1
ATOM 655 N N . GLY A 1 83 ? 3.829 3.492 -24.619 1.00 93.19 83 GLY A N 1
ATOM 656 C CA . GLY A 1 83 ? 3.578 4.480 -25.680 1.00 93.19 83 GLY A CA 1
ATOM 657 C C . GLY A 1 83 ? 2.764 5.708 -25.244 1.00 93.19 83 GLY A C 1
ATOM 658 O O . GLY A 1 83 ? 2.773 6.731 -25.941 1.00 93.19 83 GLY A O 1
ATOM 659 N N . ASP A 1 84 ? 2.081 5.619 -24.100 1.00 94.69 84 ASP A N 1
ATOM 660 C CA . ASP A 1 84 ? 1.247 6.675 -23.521 1.00 94.69 84 ASP A CA 1
ATOM 661 C C . ASP A 1 84 ? 1.185 6.573 -21.975 1.00 94.69 84 ASP A C 1
ATOM 663 O O . ASP A 1 84 ? 0.164 6.151 -21.408 1.00 94.69 84 ASP A O 1
ATOM 667 N N . PRO A 1 85 ? 2.287 6.931 -21.284 1.00 95.62 85 PRO A N 1
ATOM 668 C CA . PRO A 1 85 ? 2.454 6.724 -19.846 1.00 95.62 85 PRO A CA 1
ATOM 669 C C . PRO A 1 85 ? 1.787 7.849 -19.036 1.00 95.62 85 PRO A C 1
ATOM 671 O O . PRO A 1 85 ? 2.452 8.638 -18.368 1.00 95.62 85 PRO A O 1
ATOM 674 N N . ARG A 1 86 ? 0.459 7.957 -19.144 1.00 97.06 86 ARG A N 1
ATOM 675 C CA . ARG A 1 86 ? -0.381 8.910 -18.404 1.00 97.06 86 ARG A CA 1
ATOM 676 C C . ARG A 1 86 ? -1.201 8.167 -17.353 1.00 97.06 86 ARG A C 1
ATOM 678 O O . ARG A 1 86 ? -2.058 7.371 -17.735 1.00 97.06 86 ARG A O 1
ATOM 685 N N . PHE A 1 87 ? -0.976 8.451 -16.073 1.00 97.62 87 PHE A N 1
ATOM 686 C CA . PHE A 1 87 ? -1.567 7.719 -14.949 1.00 97.62 87 PHE A CA 1
ATOM 687 C C . PHE A 1 87 ? -2.304 8.629 -13.971 1.00 97.62 87 PHE A C 1
ATOM 689 O O . PHE A 1 87 ? -1.902 9.774 -13.759 1.00 97.62 87 PHE A O 1
ATOM 696 N N . LEU A 1 88 ? -3.369 8.107 -13.367 1.00 96.12 88 LEU A N 1
ATOM 697 C CA . LEU A 1 88 ? -4.052 8.738 -12.242 1.00 96.12 88 LEU A CA 1
ATOM 698 C C . LEU A 1 88 ? -3.686 8.011 -10.957 1.00 96.12 88 LEU A C 1
ATOM 700 O O . LEU A 1 88 ? -3.782 6.785 -10.897 1.00 96.12 88 LEU A O 1
ATOM 704 N N . GLY A 1 89 ? -3.297 8.789 -9.953 1.00 90.38 89 GLY A N 1
ATOM 705 C CA . GLY A 1 89 ? -3.100 8.329 -8.585 1.00 90.38 89 GLY A CA 1
ATOM 706 C C . GLY A 1 89 ? -4.175 8.888 -7.662 1.00 90.38 89 GLY A C 1
ATOM 707 O O . GLY A 1 89 ? -4.709 9.977 -7.896 1.00 90.38 89 GLY A O 1
ATOM 708 N N . VAL A 1 90 ? -4.488 8.143 -6.606 1.00 87.50 90 VAL A N 1
ATOM 709 C CA . VAL A 1 90 ? -5.363 8.587 -5.518 1.00 87.50 90 VAL A CA 1
ATOM 710 C C . VAL A 1 90 ? -4.641 8.346 -4.206 1.00 87.50 90 VAL A C 1
ATOM 712 O O . VAL A 1 90 ? -4.063 7.289 -3.996 1.00 87.50 90 VAL A O 1
ATOM 715 N N . GLY A 1 91 ? -4.706 9.310 -3.290 1.00 81.38 91 GLY A N 1
ATOM 716 C CA . GLY A 1 91 ? -4.072 9.159 -1.986 1.00 81.38 91 GLY A CA 1
ATOM 717 C C . GLY A 1 91 ? -2.551 9.237 -2.079 1.00 81.38 91 GLY A C 1
ATOM 718 O O . GLY A 1 91 ? -2.022 10.278 -2.456 1.00 81.38 91 GLY A O 1
ATOM 719 N N . MET A 1 92 ? -1.873 8.171 -1.664 1.00 81.38 92 MET A N 1
ATOM 720 C CA . MET A 1 92 ? -0.420 8.115 -1.528 1.00 81.38 92 MET A CA 1
ATOM 721 C C . MET A 1 92 ? 0.198 7.195 -2.572 1.00 81.38 92 MET A C 1
ATOM 723 O O . MET A 1 92 ? -0.446 6.221 -2.943 1.00 81.38 92 MET A O 1
ATOM 727 N N . PRO A 1 93 ? 1.440 7.457 -3.012 1.00 86.50 93 PRO A N 1
ATOM 728 C CA . PRO A 1 93 ? 2.168 6.488 -3.804 1.00 86.50 93 PRO A CA 1
ATOM 729 C C . PRO A 1 93 ? 2.724 5.416 -2.865 1.00 86.50 93 PRO A C 1
ATOM 731 O O . PRO A 1 93 ? 3.773 5.618 -2.255 1.00 86.50 93 PRO A O 1
ATOM 734 N N . ASP A 1 94 ? 2.008 4.308 -2.719 1.00 89.06 94 ASP A N 1
ATOM 735 C CA . ASP A 1 94 ? 2.497 3.105 -2.046 1.00 89.06 94 ASP A CA 1
ATOM 736 C C . ASP A 1 94 ? 3.233 2.174 -3.028 1.00 89.06 94 ASP A C 1
ATOM 738 O O . ASP A 1 94 ? 3.435 2.479 -4.215 1.00 89.06 94 ASP A O 1
ATOM 742 N N . GLU A 1 95 ? 3.739 1.063 -2.499 1.00 92.25 95 GLU A N 1
ATOM 743 C CA . GLU A 1 95 ? 4.453 0.059 -3.271 1.00 92.25 95 GLU A CA 1
ATOM 744 C C . GLU A 1 95 ? 3.603 -0.586 -4.371 1.00 92.25 95 GLU A C 1
ATOM 746 O O . GLU A 1 95 ? 4.146 -0.784 -5.459 1.00 92.25 95 GLU A O 1
ATOM 751 N N . ASP A 1 96 ? 2.319 -0.887 -4.132 1.00 94.19 96 ASP A N 1
ATOM 752 C CA . ASP A 1 96 ? 1.465 -1.584 -5.105 1.00 94.19 96 ASP A CA 1
ATOM 753 C C . ASP A 1 96 ? 1.211 -0.669 -6.310 1.00 94.19 96 ASP A C 1
ATOM 755 O O . ASP A 1 96 ? 1.539 -1.026 -7.454 1.00 94.19 96 ASP A O 1
ATOM 759 N N . TRP A 1 97 ? 0.842 0.589 -6.048 1.00 95.06 97 TRP A N 1
ATOM 760 C CA . TRP A 1 97 ? 0.577 1.581 -7.083 1.00 95.06 97 TRP A CA 1
ATOM 761 C C . TRP A 1 97 ? 1.831 1.882 -7.903 1.00 95.06 97 TRP A C 1
ATOM 763 O O . TRP A 1 97 ? 1.826 1.875 -9.141 1.00 95.06 97 TRP A O 1
ATOM 773 N N . SER A 1 98 ? 2.941 2.162 -7.217 1.00 95.88 98 SER A N 1
ATOM 774 C CA . SER A 1 98 ? 4.172 2.609 -7.873 1.00 95.88 98 SER A CA 1
ATOM 775 C C . SER A 1 98 ? 4.870 1.488 -8.639 1.00 95.88 98 SER A C 1
ATOM 777 O O . SER A 1 98 ? 5.414 1.743 -9.723 1.00 95.88 98 SER A O 1
ATOM 779 N N . PHE A 1 99 ? 4.820 0.251 -8.133 1.00 97.44 99 PHE A N 1
ATOM 780 C CA . PHE A 1 99 ? 5.338 -0.919 -8.839 1.00 97.44 99 PHE A CA 1
ATOM 781 C C . PHE A 1 99 ? 4.483 -1.218 -10.072 1.00 97.44 99 PHE A C 1
ATOM 783 O O . PHE A 1 99 ? 5.029 -1.459 -11.157 1.00 97.44 99 PHE A O 1
ATOM 790 N N . ALA A 1 100 ? 3.154 -1.126 -9.948 1.00 98.00 100 ALA A N 1
ATOM 791 C CA . ALA A 1 100 ? 2.242 -1.297 -11.071 1.00 98.00 100 ALA A CA 1
ATOM 792 C C . ALA A 1 100 ? 2.504 -0.264 -12.174 1.00 98.00 100 ALA A C 1
ATOM 794 O O . ALA A 1 100 ? 2.686 -0.625 -13.337 1.00 98.00 100 ALA A O 1
ATOM 795 N N . VAL A 1 101 ? 2.625 1.019 -11.828 1.00 97.56 101 VAL A N 1
ATOM 796 C CA . VAL A 1 101 ? 2.913 2.081 -12.806 1.00 97.56 101 VAL A CA 1
ATOM 797 C C . VAL A 1 101 ? 4.270 1.884 -13.480 1.00 97.56 101 VAL A C 1
ATOM 799 O O . VAL A 1 101 ? 4.366 2.012 -14.706 1.00 97.56 101 VAL A O 1
ATOM 802 N N . ALA A 1 102 ? 5.314 1.520 -12.731 1.00 96.69 102 ALA A N 1
ATOM 803 C CA . ALA A 1 102 ? 6.623 1.224 -13.310 1.00 96.69 102 ALA A CA 1
ATOM 804 C C . ALA A 1 102 ? 6.572 0.022 -14.279 1.00 96.69 102 ALA A C 1
ATOM 806 O O . ALA A 1 102 ? 7.176 0.058 -15.360 1.00 96.69 102 ALA A O 1
ATOM 807 N N . SER A 1 103 ? 5.793 -1.006 -13.936 1.00 97.81 103 SER A N 1
ATOM 808 C CA . SER A 1 103 ? 5.555 -2.188 -14.772 1.00 97.81 103 SER A CA 1
ATOM 809 C C . SER A 1 103 ? 4.782 -1.845 -16.047 1.00 97.81 103 SER A C 1
ATOM 811 O O . SER A 1 103 ? 5.221 -2.185 -17.145 1.00 97.81 103 SER A O 1
ATOM 813 N N . LEU A 1 104 ? 3.697 -1.070 -15.948 1.00 98.00 104 LEU A N 1
ATOM 814 C CA . LEU A 1 104 ? 2.897 -0.606 -17.092 1.00 98.00 104 LEU A CA 1
ATOM 815 C C . LEU A 1 104 ? 3.695 0.310 -18.031 1.00 98.00 104 LEU A C 1
ATOM 817 O O . LEU A 1 104 ? 3.493 0.291 -19.247 1.00 98.00 104 LEU A O 1
ATOM 821 N N . CYS A 1 105 ? 4.627 1.097 -17.490 1.00 95.75 105 CYS A N 1
ATOM 822 C CA . CYS A 1 105 ? 5.589 1.864 -18.285 1.00 95.75 105 CYS A CA 1
ATOM 823 C C . CYS A 1 105 ? 6.616 0.963 -18.994 1.00 95.75 105 CYS A C 1
ATOM 825 O O . CYS A 1 105 ? 7.216 1.365 -19.994 1.00 95.75 105 CYS A O 1
ATOM 827 N N . GLY A 1 106 ? 6.823 -0.251 -18.485 1.00 94.19 106 GLY A N 1
ATOM 828 C CA . GLY A 1 106 ? 7.830 -1.191 -18.954 1.00 94.19 106 GLY A CA 1
ATOM 829 C C . GLY A 1 106 ? 9.252 -0.727 -18.647 1.00 94.19 106 GLY A C 1
ATOM 830 O O . GLY A 1 106 ? 10.130 -0.928 -19.482 1.00 94.19 106 GLY A O 1
ATOM 831 N N . VAL A 1 107 ? 9.454 -0.045 -17.509 1.00 92.19 107 VAL A N 1
ATOM 832 C CA . VAL A 1 107 ? 10.751 0.536 -17.097 1.00 92.19 107 VAL A CA 1
ATOM 833 C C . VAL A 1 107 ? 11.487 -0.281 -16.036 1.00 92.19 107 VAL A C 1
ATOM 835 O O . VAL A 1 107 ? 12.551 0.152 -15.587 1.00 92.19 107 VAL A O 1
ATOM 838 N N . LEU A 1 108 ? 10.931 -1.430 -15.648 1.00 93.88 108 LEU A N 1
ATOM 839 C CA . LEU A 1 108 ? 11.561 -2.417 -14.771 1.00 93.88 108 LEU A CA 1
ATOM 840 C C . LEU A 1 108 ? 12.227 -3.527 -15.600 1.00 93.88 108 LEU A C 1
ATOM 842 O O . LEU A 1 108 ? 11.878 -3.696 -16.770 1.00 93.88 108 LEU A O 1
ATOM 846 N N . PRO A 1 109 ? 13.164 -4.295 -15.030 1.00 93.81 109 PRO A N 1
ATOM 847 C CA . PRO A 1 109 ? 13.582 -5.554 -15.630 1.00 93.81 109 PRO A CA 1
ATOM 848 C C . PRO A 1 109 ? 12.421 -6.536 -15.765 1.00 93.81 109 PRO A C 1
ATOM 850 O O . PRO A 1 109 ? 11.557 -6.606 -14.884 1.00 93.81 109 PRO A O 1
ATOM 853 N N . HIS A 1 110 ? 12.412 -7.294 -16.856 1.00 95.81 110 HIS A N 1
ATOM 854 C CA . HIS A 1 110 ? 11.378 -8.285 -17.119 1.00 95.81 110 HIS A CA 1
ATOM 855 C C . HIS A 1 110 ? 11.885 -9.363 -18.098 1.00 95.81 110 HIS A C 1
ATOM 857 O O . HIS A 1 110 ? 12.635 -9.047 -19.026 1.00 95.81 110 HIS A O 1
ATOM 863 N N . PRO A 1 111 ? 11.463 -10.634 -17.974 1.00 95.38 111 PRO A N 1
ATOM 864 C CA . PRO A 1 111 ? 11.917 -11.698 -18.875 1.00 95.38 111 PRO A CA 1
ATOM 865 C C . PRO A 1 111 ? 11.605 -11.435 -20.353 1.00 95.38 111 PRO A C 1
ATOM 867 O O . PRO A 1 111 ? 12.412 -11.742 -21.229 1.00 95.38 111 PRO A O 1
ATOM 870 N N . SER A 1 112 ? 10.479 -10.776 -20.649 1.00 94.19 112 SER A N 1
ATOM 871 C CA . SER A 1 112 ? 10.074 -10.454 -22.029 1.00 94.19 112 SER A CA 1
ATOM 872 C C . SER A 1 112 ? 10.979 -9.437 -22.739 1.00 94.19 112 SER A C 1
ATOM 874 O O . SER A 1 112 ? 10.721 -9.096 -23.893 1.00 94.19 112 SER A O 1
ATOM 876 N N . LEU A 1 113 ? 11.986 -8.881 -22.058 1.00 90.62 113 LEU A N 1
ATOM 877 C CA . LEU A 1 113 ? 12.919 -7.924 -22.653 1.00 90.62 113 LEU A CA 1
ATOM 878 C C . LEU A 1 113 ? 14.122 -8.606 -23.301 1.00 90.62 113 LEU A C 1
ATOM 880 O O . LEU A 1 113 ? 14.881 -7.937 -24.000 1.00 90.62 113 LEU A O 1
ATOM 884 N N . VAL A 1 114 ? 14.298 -9.915 -23.109 1.00 88.00 114 VAL A N 1
ATOM 885 C CA . VAL A 1 114 ? 15.478 -10.655 -23.579 1.00 88.00 114 VAL A CA 1
ATOM 886 C C . VAL A 1 114 ? 15.788 -10.408 -25.061 1.00 88.00 114 VAL A C 1
ATOM 888 O O . VAL A 1 114 ? 16.912 -10.026 -25.385 1.00 88.00 114 VAL A O 1
ATOM 891 N N . ASP A 1 115 ? 14.783 -10.493 -25.935 1.00 86.00 115 ASP A N 1
ATOM 892 C CA . ASP A 1 115 ? 14.963 -10.337 -27.386 1.00 86.00 115 ASP A CA 1
ATOM 893 C C . ASP A 1 115 ? 15.294 -8.893 -27.775 1.00 86.00 115 ASP A C 1
ATOM 895 O O . ASP A 1 115 ? 16.113 -8.620 -28.650 1.00 86.00 115 ASP A O 1
ATOM 899 N N . SER A 1 116 ? 14.690 -7.929 -27.082 1.00 85.25 116 SER A N 1
ATOM 900 C CA . SER A 1 116 ? 14.937 -6.503 -27.314 1.00 85.25 116 SER A CA 1
ATOM 901 C C . SER A 1 116 ? 16.295 -6.007 -26.806 1.00 85.25 116 SER A C 1
ATOM 903 O O . SER A 1 116 ? 16.672 -4.869 -27.091 1.00 85.25 116 SER A O 1
ATOM 905 N N . LEU A 1 117 ? 17.014 -6.845 -26.055 1.00 84.94 117 LEU A N 1
ATOM 906 C CA . LEU A 1 117 ? 18.358 -6.593 -25.533 1.00 84.94 117 LEU A CA 1
ATOM 907 C C . LEU A 1 117 ? 19.433 -7.302 -26.375 1.00 84.94 117 LEU A C 1
ATOM 909 O O . LEU A 1 117 ? 20.585 -7.451 -25.937 1.00 84.94 117 LEU A O 1
ATOM 913 N N . ASP A 1 118 ? 19.085 -7.744 -27.587 1.00 83.50 118 ASP A N 1
ATOM 914 C CA . ASP A 1 118 ? 20.070 -8.287 -28.508 1.00 83.50 118 ASP A CA 1
ATOM 915 C C . ASP A 1 118 ? 21.136 -7.231 -28.859 1.00 83.50 118 ASP A C 1
ATOM 917 O O . ASP A 1 118 ? 20.854 -6.057 -29.104 1.00 83.50 118 ASP A O 1
ATOM 921 N N . GLY A 1 119 ? 22.403 -7.637 -28.795 1.00 84.81 119 GLY A N 1
ATOM 922 C CA . GLY A 1 119 ? 23.560 -6.745 -28.918 1.00 84.81 119 GLY A CA 1
ATOM 923 C C . GLY A 1 119 ? 23.901 -5.870 -27.697 1.00 84.81 119 GLY A C 1
ATOM 924 O O . GLY A 1 119 ? 24.933 -5.194 -27.738 1.00 84.81 119 GLY A O 1
ATOM 925 N N . ALA A 1 120 ? 23.112 -5.879 -26.613 1.00 87.12 120 ALA A N 1
ATOM 926 C CA . ALA A 1 120 ? 23.493 -5.229 -25.353 1.00 87.12 120 ALA A CA 1
ATOM 927 C C . ALA A 1 120 ? 24.623 -6.001 -24.627 1.00 87.12 120 ALA A C 1
ATOM 929 O O . ALA A 1 120 ? 24.733 -7.218 -24.807 1.00 87.12 120 ALA A O 1
ATOM 930 N N . PRO A 1 121 ? 25.444 -5.334 -23.783 1.00 90.12 121 PRO A N 1
ATOM 931 C CA . PRO A 1 121 ? 26.417 -6.012 -22.922 1.00 90.12 121 PRO A CA 1
ATOM 932 C C . PRO A 1 121 ? 25.7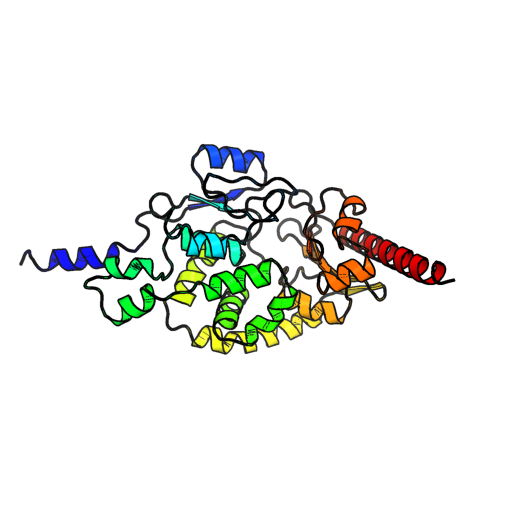68 -7.102 -22.062 1.00 90.12 121 PRO A C 1
ATOM 934 O O . PRO A 1 121 ? 24.623 -6.945 -21.629 1.00 90.12 121 PRO A O 1
ATOM 937 N N . ALA A 1 122 ? 26.499 -8.187 -21.791 1.00 88.62 122 ALA A N 1
ATOM 938 C CA . ALA A 1 122 ? 25.976 -9.349 -21.072 1.00 88.62 122 ALA A CA 1
ATOM 939 C C . ALA A 1 122 ? 25.426 -8.977 -19.688 1.00 88.62 122 ALA A C 1
ATOM 941 O O . ALA A 1 122 ? 24.368 -9.458 -19.301 1.00 88.62 122 ALA A O 1
ATOM 942 N N . GLU A 1 123 ? 26.084 -8.057 -18.983 1.00 86.31 123 GLU A N 1
ATOM 943 C CA . GLU A 1 123 ? 25.671 -7.570 -17.666 1.00 86.31 123 GLU A CA 1
ATOM 944 C C . GLU A 1 123 ? 24.358 -6.785 -17.728 1.00 86.31 123 GLU A C 1
ATOM 946 O O . GLU A 1 123 ? 23.527 -6.878 -16.830 1.00 86.31 123 GLU A O 1
ATOM 951 N N . ILE A 1 124 ? 24.159 -6.009 -18.797 1.00 86.81 124 ILE A N 1
ATOM 952 C CA . ILE A 1 124 ? 22.919 -5.259 -19.016 1.00 86.81 124 ILE A CA 1
ATOM 953 C C . ILE A 1 124 ? 21.793 -6.230 -19.353 1.00 86.81 124 ILE A C 1
ATOM 955 O O . ILE A 1 124 ? 20.706 -6.100 -18.798 1.00 86.81 124 ILE A O 1
ATOM 959 N N . ARG A 1 125 ? 22.056 -7.217 -20.218 1.00 88.38 125 ARG A N 1
ATOM 960 C CA . ARG A 1 125 ? 21.083 -8.262 -20.544 1.00 88.38 125 ARG A CA 1
ATOM 961 C C . ARG A 1 125 ? 20.670 -9.024 -19.289 1.00 88.38 125 ARG A C 1
ATOM 963 O O . ARG A 1 125 ? 19.482 -9.076 -19.007 1.00 88.38 125 ARG A O 1
ATOM 970 N N . ASP A 1 126 ? 21.644 -9.502 -18.517 1.00 88.62 126 ASP A N 1
ATOM 971 C CA . ASP A 1 126 ? 21.422 -10.235 -17.270 1.00 88.62 126 ASP A CA 1
ATOM 972 C C . ASP A 1 126 ? 20.589 -9.437 -16.267 1.00 88.62 126 ASP A C 1
ATOM 974 O O . ASP A 1 126 ? 19.674 -9.996 -15.685 1.00 88.62 126 ASP A O 1
ATOM 978 N N . ILE A 1 127 ? 20.860 -8.141 -16.072 1.00 88.56 127 ILE A N 1
ATOM 979 C CA . ILE A 1 127 ? 20.086 -7.299 -15.146 1.00 88.56 127 ILE A CA 1
ATOM 980 C C . ILE A 1 127 ? 18.664 -7.063 -15.657 1.00 88.56 127 ILE A C 1
ATOM 982 O O . ILE A 1 127 ? 17.716 -7.153 -14.880 1.00 88.56 127 ILE A O 1
ATOM 986 N N . TRP A 1 128 ? 18.506 -6.724 -16.938 1.00 90.62 128 TRP A N 1
ATOM 987 C CA . TRP A 1 128 ? 17.226 -6.276 -17.490 1.00 90.62 128 TRP A CA 1
ATOM 988 C C . TRP A 1 128 ? 16.286 -7.415 -17.891 1.00 90.62 128 TRP A C 1
ATOM 990 O O . TRP A 1 128 ? 15.093 -7.162 -18.038 1.00 90.62 128 TRP A O 1
ATOM 1000 N N . SER A 1 129 ? 16.775 -8.651 -18.016 1.00 92.25 129 SER A N 1
ATOM 1001 C CA . SER A 1 129 ? 15.938 -9.830 -18.273 1.00 92.25 129 SER A CA 1
ATOM 1002 C C . SER A 1 129 ? 15.530 -10.598 -17.010 1.00 92.25 129 SER A C 1
ATOM 1004 O O . SER A 1 129 ? 14.934 -11.667 -17.129 1.00 92.25 129 SER A O 1
ATOM 1006 N N . ARG A 1 130 ? 15.869 -10.115 -15.806 1.00 92.56 130 ARG A N 1
ATOM 1007 C CA . ARG A 1 130 ? 15.507 -10.804 -14.554 1.00 92.56 130 ARG A CA 1
ATOM 1008 C C . ARG A 1 130 ? 14.006 -10.771 -14.314 1.00 92.56 130 ARG A C 1
ATOM 1010 O O . ARG A 1 130 ? 13.336 -9.787 -14.625 1.00 92.56 130 ARG A O 1
ATOM 1017 N N . ASP A 1 131 ? 13.526 -11.842 -13.698 1.00 94.88 131 ASP A N 1
ATOM 1018 C CA . ASP A 1 131 ? 12.157 -11.962 -13.221 1.00 94.88 131 ASP A CA 1
ATOM 1019 C C . ASP A 1 131 ? 12.039 -11.438 -11.785 1.00 94.88 131 ASP A C 1
ATOM 1021 O O . ASP A 1 131 ? 12.725 -11.910 -10.876 1.00 94.88 131 ASP A O 1
ATOM 1025 N N . PHE A 1 132 ? 11.154 -10.464 -11.592 1.00 95.38 132 PHE A N 1
ATOM 1026 C CA . PHE A 1 132 ? 10.815 -9.875 -10.300 1.00 95.38 132 PHE A CA 1
ATOM 1027 C C . PHE A 1 132 ? 9.361 -10.155 -9.892 1.00 95.38 132 PHE A C 1
ATOM 1029 O O . PHE A 1 132 ? 8.819 -9.457 -9.034 1.00 95.38 132 PHE A O 1
ATOM 1036 N N . SER A 1 133 ? 8.739 -11.204 -10.441 1.00 96.88 133 SER A N 1
ATOM 1037 C CA . SER A 1 133 ? 7.387 -11.641 -10.064 1.00 96.88 133 SER A CA 1
ATOM 1038 C C . SER A 1 133 ? 7.248 -11.861 -8.555 1.00 96.88 133 SER A C 1
ATOM 1040 O O . SER A 1 133 ? 6.227 -11.506 -7.976 1.00 96.88 133 SER A O 1
ATOM 1042 N N . LEU A 1 134 ? 8.297 -12.362 -7.892 1.00 94.69 134 LEU A N 1
ATOM 1043 C CA . LEU A 1 134 ? 8.304 -12.548 -6.439 1.00 94.69 134 LEU A CA 1
ATOM 1044 C C . LEU A 1 134 ? 8.260 -11.217 -5.666 1.00 94.69 134 LEU A C 1
ATOM 1046 O O . LEU A 1 134 ? 7.612 -11.137 -4.629 1.00 94.69 134 LEU A O 1
ATOM 1050 N N . VAL A 1 135 ? 8.878 -10.146 -6.180 1.00 95.12 135 VAL A N 1
ATOM 1051 C CA . VAL A 1 135 ? 8.761 -8.810 -5.565 1.00 95.12 135 VAL A CA 1
ATOM 1052 C C . VAL A 1 135 ? 7.326 -8.304 -5.684 1.00 95.12 135 VAL A C 1
ATOM 1054 O O . VAL A 1 135 ? 6.772 -7.836 -4.694 1.00 95.12 135 VAL A O 1
ATOM 1057 N N . ALA A 1 136 ? 6.703 -8.452 -6.857 1.00 96.94 136 ALA A N 1
ATOM 1058 C CA . ALA A 1 136 ? 5.305 -8.071 -7.060 1.00 96.94 136 ALA A CA 1
ATOM 1059 C C . ALA A 1 136 ? 4.353 -8.857 -6.137 1.00 96.94 136 ALA A C 1
ATOM 1061 O O . ALA A 1 136 ? 3.417 -8.285 -5.581 1.00 96.94 136 ALA A O 1
ATOM 1062 N N . GLN A 1 137 ? 4.618 -10.152 -5.930 1.00 95.94 137 GLN A N 1
ATOM 1063 C CA . GLN A 1 137 ? 3.865 -10.990 -4.992 1.00 95.94 137 GLN A CA 1
ATOM 1064 C C . GLN A 1 137 ? 4.009 -10.499 -3.551 1.00 95.94 137 GLN A C 1
ATOM 1066 O O . GLN A 1 137 ? 2.996 -10.314 -2.886 1.00 95.94 137 GLN A O 1
ATOM 1071 N N . ILE A 1 138 ? 5.233 -10.224 -3.088 1.00 94.56 138 ILE A N 1
ATOM 1072 C CA . ILE A 1 138 ? 5.474 -9.692 -1.737 1.00 94.56 138 ILE A CA 1
ATOM 1073 C C . ILE A 1 138 ? 4.765 -8.347 -1.547 1.00 94.56 138 ILE A C 1
ATOM 1075 O O . ILE A 1 138 ? 4.146 -8.130 -0.509 1.00 94.56 138 ILE A O 1
ATOM 1079 N N . VAL A 1 139 ? 4.817 -7.457 -2.542 1.00 94.12 139 VAL A N 1
ATOM 1080 C CA . VAL A 1 139 ? 4.089 -6.178 -2.515 1.00 94.12 139 VAL A CA 1
ATOM 1081 C C . VAL A 1 139 ? 2.589 -6.411 -2.301 1.00 94.12 139 VAL A C 1
ATOM 1083 O O . VAL A 1 139 ? 2.040 -5.920 -1.319 1.00 94.12 139 VAL A O 1
ATOM 1086 N N . ASN A 1 140 ? 1.957 -7.246 -3.131 1.00 92.12 140 ASN A N 1
ATOM 1087 C CA . ASN A 1 140 ? 0.537 -7.586 -3.000 1.00 92.12 140 ASN A CA 1
ATOM 1088 C C . ASN A 1 140 ? 0.204 -8.267 -1.658 1.00 92.12 140 ASN A C 1
ATOM 1090 O O . ASN A 1 140 ? -0.841 -8.009 -1.060 1.00 92.12 140 ASN A O 1
ATOM 1094 N N . GLU A 1 141 ? 1.074 -9.148 -1.166 1.00 89.31 141 GLU A N 1
ATOM 1095 C CA . GLU A 1 141 ? 0.874 -9.827 0.113 1.00 89.31 141 GLU A CA 1
ATOM 1096 C C . GLU A 1 141 ? 0.863 -8.859 1.290 1.00 89.31 141 GLU A C 1
ATOM 1098 O O . GLU A 1 141 ? 0.011 -8.984 2.165 1.00 89.31 141 GLU A O 1
ATOM 1103 N N . VAL A 1 142 ? 1.796 -7.905 1.331 1.00 86.56 142 VAL A N 1
ATOM 1104 C CA . VAL A 1 142 ? 1.867 -6.969 2.455 1.00 86.56 142 VAL A CA 1
ATOM 1105 C C . VAL A 1 142 ? 0.831 -5.852 2.340 1.00 86.56 142 VAL A C 1
ATOM 1107 O O . VAL A 1 142 ? 0.388 -5.337 3.369 1.00 86.56 142 VAL A O 1
ATOM 1110 N N . ASP A 1 143 ? 0.430 -5.489 1.124 1.00 85.38 143 ASP A N 1
ATOM 1111 C CA . ASP A 1 143 ? -0.684 -4.567 0.917 1.00 85.38 143 ASP A CA 1
ATOM 1112 C C . ASP A 1 143 ? -2.013 -5.170 1.419 1.00 85.38 143 ASP A C 1
ATOM 1114 O O . ASP A 1 143 ? -2.737 -4.565 2.214 1.00 85.38 143 ASP A O 1
ATOM 1118 N N . THR A 1 144 ? -2.292 -6.426 1.049 1.00 80.75 144 THR A N 1
ATOM 1119 C CA . THR A 1 144 ? -3.551 -7.098 1.414 1.00 80.75 144 THR A CA 1
ATOM 1120 C C . THR A 1 144 ? -3.579 -7.664 2.834 1.00 80.75 144 THR A C 1
ATOM 1122 O O . THR A 1 144 ? -4.667 -7.816 3.395 1.00 80.75 144 THR A O 1
ATOM 1125 N N . ASP A 1 145 ? -2.415 -7.969 3.413 1.00 78.69 145 ASP A N 1
ATOM 1126 C CA . ASP A 1 145 ? -2.241 -8.465 4.778 1.00 78.69 145 ASP A CA 1
ATOM 1127 C C . ASP A 1 145 ? -1.063 -7.740 5.464 1.00 78.69 145 ASP A C 1
ATOM 1129 O O . ASP A 1 145 ? 0.095 -8.178 5.398 1.00 78.69 145 ASP A O 1
ATOM 1133 N N . PRO A 1 146 ? -1.347 -6.648 6.199 1.00 72.94 146 PRO A N 1
ATOM 1134 C CA . PRO A 1 146 ? -0.335 -5.870 6.904 1.00 72.94 146 PRO A CA 1
ATOM 1135 C C . PRO A 1 146 ? 0.537 -6.685 7.865 1.00 72.94 146 PRO A C 1
ATOM 1137 O O . PRO A 1 146 ? 1.673 -6.299 8.142 1.00 72.94 146 PRO A O 1
ATOM 1140 N N . THR A 1 147 ? 0.045 -7.813 8.389 1.00 73.81 147 THR A N 1
ATOM 1141 C CA . THR A 1 147 ? 0.808 -8.621 9.352 1.00 73.81 147 THR A CA 1
ATOM 1142 C C . THR A 1 147 ? 2.039 -9.266 8.711 1.00 73.81 147 THR A C 1
ATOM 1144 O O . THR A 1 147 ? 3.060 -9.467 9.382 1.00 73.81 147 THR A O 1
ATOM 1147 N N . ARG A 1 148 ? 2.003 -9.488 7.390 1.00 82.19 148 ARG A N 1
ATOM 1148 C CA . ARG A 1 148 ? 3.133 -10.010 6.609 1.00 82.19 148 ARG A CA 1
ATOM 1149 C C . ARG A 1 148 ? 4.290 -9.031 6.487 1.00 82.19 148 ARG A C 1
ATOM 1151 O O . ARG A 1 148 ? 5.398 -9.453 6.171 1.00 82.19 148 ARG A O 1
ATOM 1158 N N . ALA A 1 149 ? 4.091 -7.756 6.817 1.00 81.75 149 ALA A N 1
ATOM 1159 C CA . ALA A 1 149 ? 5.160 -6.760 6.807 1.00 81.75 149 ALA A CA 1
ATOM 1160 C C . ALA A 1 149 ? 6.328 -7.129 7.733 1.00 81.75 149 ALA A C 1
ATOM 1162 O O . ALA A 1 149 ? 7.475 -6.789 7.449 1.00 81.75 149 ALA A O 1
ATOM 1163 N N . SER A 1 150 ? 6.044 -7.863 8.813 1.00 76.44 150 SER A N 1
ATOM 1164 C CA . SER A 1 150 ? 7.056 -8.395 9.734 1.00 76.44 150 SER A CA 1
ATOM 1165 C C . SER A 1 150 ? 8.040 -9.362 9.060 1.00 76.44 150 SER A C 1
ATOM 1167 O O . SER A 1 150 ? 9.196 -9.446 9.473 1.00 76.44 150 SER A O 1
ATOM 1169 N N . ARG A 1 151 ? 7.616 -10.030 7.980 1.00 84.31 151 ARG A N 1
ATOM 1170 C CA . ARG A 1 151 ? 8.414 -11.015 7.236 1.00 84.31 151 ARG A CA 1
ATOM 1171 C C . ARG A 1 151 ? 9.319 -10.396 6.180 1.00 84.31 151 ARG A C 1
ATOM 1173 O O . ARG A 1 151 ? 10.176 -11.078 5.634 1.00 84.31 151 ARG A O 1
ATOM 1180 N N . LEU A 1 152 ? 9.206 -9.089 5.922 1.00 87.56 152 LEU A N 1
ATOM 1181 C CA . LEU A 1 152 ? 10.060 -8.399 4.948 1.00 87.56 152 LEU A CA 1
ATOM 1182 C C . LEU A 1 152 ? 11.559 -8.500 5.281 1.00 87.56 152 LEU A C 1
ATOM 1184 O O . LEU A 1 152 ? 12.400 -8.288 4.416 1.00 87.56 152 LEU A O 1
ATOM 1188 N N . LEU A 1 153 ? 11.914 -8.822 6.526 1.00 86.69 153 LEU A N 1
ATOM 1189 C CA . LEU A 1 153 ? 13.299 -9.018 6.953 1.00 86.69 153 LEU A CA 1
ATOM 1190 C C . LEU A 1 153 ? 13.838 -10.434 6.699 1.00 86.69 153 LEU A C 1
ATOM 1192 O O . LEU A 1 153 ? 15.050 -10.639 6.818 1.00 86.69 153 LEU A O 1
ATOM 1196 N N . GLU A 1 154 ? 12.978 -11.397 6.373 1.00 86.56 154 GLU A N 1
ATOM 1197 C CA . GLU A 1 154 ? 13.344 -12.815 6.283 1.00 86.56 154 GLU A CA 1
ATOM 1198 C C . GLU A 1 154 ? 14.189 -13.101 5.038 1.00 86.56 154 GLU A C 1
ATOM 1200 O O . GLU A 1 154 ? 15.197 -13.806 5.123 1.00 86.56 154 GLU A O 1
ATOM 1205 N N . ASP A 1 155 ? 13.852 -12.487 3.902 1.00 86.69 155 ASP A N 1
ATOM 1206 C CA . ASP A 1 155 ? 14.519 -12.743 2.628 1.00 86.69 155 ASP A CA 1
ATOM 1207 C C . ASP A 1 155 ? 15.020 -11.472 1.915 1.00 86.69 155 ASP A C 1
ATOM 1209 O O . ASP A 1 155 ? 14.828 -10.332 2.348 1.00 86.69 155 ASP A O 1
ATOM 1213 N N . HIS A 1 156 ? 15.764 -11.680 0.828 1.00 87.06 156 HIS A N 1
ATOM 1214 C CA . HIS A 1 156 ? 16.366 -10.600 0.049 1.00 87.06 156 HIS A CA 1
ATOM 1215 C C . HIS A 1 156 ? 15.331 -9.703 -0.652 1.00 87.06 156 HIS A C 1
ATOM 1217 O O . HIS A 1 156 ? 15.517 -8.486 -0.708 1.00 87.06 156 HIS A O 1
ATOM 1223 N N . TRP A 1 157 ? 14.257 -10.287 -1.179 1.00 89.38 157 TRP A N 1
ATOM 1224 C CA . TRP A 1 157 ? 13.210 -9.580 -1.913 1.00 89.38 157 TRP A CA 1
ATOM 1225 C C . TRP A 1 157 ? 12.341 -8.749 -0.974 1.00 89.38 157 TRP A C 1
ATOM 1227 O O . TRP A 1 157 ? 12.070 -7.583 -1.268 1.00 89.38 157 TRP A O 1
ATOM 1237 N N . GLY A 1 158 ? 12.017 -9.285 0.203 1.00 91.25 158 GLY A N 1
ATOM 1238 C CA . GLY A 1 158 ? 11.368 -8.540 1.275 1.00 91.25 158 GLY A CA 1
ATOM 1239 C C . GLY A 1 158 ? 12.179 -7.309 1.687 1.00 91.25 158 GLY A C 1
ATOM 1240 O O . GLY A 1 158 ? 11.636 -6.208 1.795 1.00 91.25 158 GLY A O 1
ATOM 1241 N N . LYS A 1 159 ? 13.506 -7.447 1.811 1.00 90.19 159 LYS A N 1
ATOM 1242 C CA . LYS A 1 159 ? 14.392 -6.323 2.162 1.00 90.19 159 LYS A CA 1
ATOM 1243 C C . LYS A 1 159 ? 14.437 -5.241 1.089 1.00 90.19 159 LYS A C 1
ATOM 1245 O O . LYS A 1 159 ? 14.647 -4.078 1.425 1.00 90.19 159 LYS A O 1
ATOM 1250 N N . LEU A 1 160 ? 14.227 -5.588 -0.181 1.00 90.06 160 LEU A N 1
ATOM 1251 C CA . LEU A 1 160 ? 14.101 -4.602 -1.258 1.00 90.06 160 LEU A CA 1
ATOM 1252 C C . LEU A 1 160 ? 12.791 -3.814 -1.155 1.00 90.06 160 LEU A C 1
ATOM 1254 O O . LEU A 1 160 ? 12.819 -2.590 -1.288 1.00 90.06 160 LEU A O 1
ATOM 1258 N N . VAL A 1 161 ? 11.673 -4.479 -0.849 1.00 92.12 161 VAL A N 1
ATOM 1259 C CA . VAL A 1 161 ? 10.392 -3.803 -0.572 1.00 92.12 161 VAL A CA 1
ATOM 1260 C C . VAL A 1 161 ? 10.516 -2.909 0.666 1.00 92.12 161 VAL A C 1
ATOM 1262 O O . VAL A 1 161 ? 10.100 -1.751 0.648 1.00 92.12 161 VAL A O 1
ATOM 1265 N N . LEU A 1 162 ? 11.177 -3.388 1.723 1.00 90.00 162 LEU A N 1
ATOM 1266 C CA . LEU A 1 162 ? 11.455 -2.582 2.910 1.00 90.00 162 LEU A CA 1
ATOM 1267 C C . LEU A 1 162 ? 12.338 -1.368 2.589 1.00 90.00 162 LEU A C 1
ATOM 1269 O O . LEU A 1 162 ? 12.042 -0.263 3.039 1.00 90.00 162 LEU A O 1
ATOM 1273 N N . ALA A 1 163 ? 13.395 -1.546 1.793 1.00 89.88 163 ALA A N 1
ATOM 1274 C CA . ALA A 1 163 ? 14.242 -0.442 1.355 1.00 89.88 163 ALA A 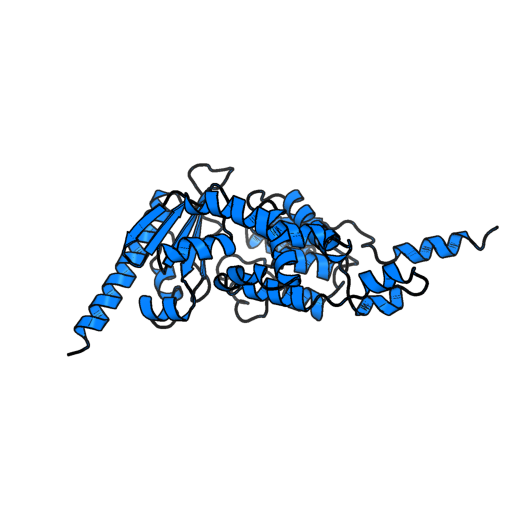CA 1
ATOM 1275 C C . ALA A 1 163 ? 13.432 0.601 0.574 1.00 89.88 163 ALA A C 1
ATOM 1277 O O . ALA A 1 163 ? 13.602 1.796 0.806 1.00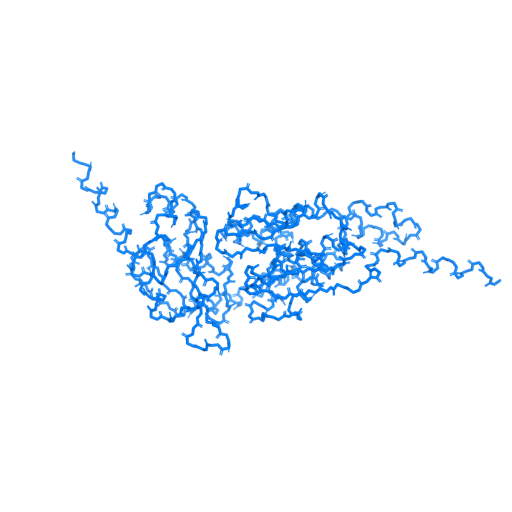 89.88 163 ALA A O 1
ATOM 1278 N N . TRP A 1 164 ? 12.515 0.172 -0.301 1.00 91.44 164 TRP A N 1
ATOM 1279 C CA . TRP A 1 164 ? 11.598 1.082 -0.987 1.00 91.44 164 TRP A CA 1
ATOM 1280 C C . TRP A 1 164 ? 10.759 1.897 0.010 1.00 91.44 164 TRP A C 1
ATOM 1282 O O . TRP A 1 164 ? 10.720 3.125 -0.095 1.00 91.44 164 TRP A O 1
ATOM 1292 N N . ARG A 1 165 ? 10.171 1.246 1.023 1.00 87.75 165 ARG A N 1
ATOM 1293 C CA . ARG A 1 165 ? 9.334 1.906 2.042 1.00 87.75 165 ARG A CA 1
ATOM 1294 C C . ARG A 1 165 ? 10.103 2.911 2.891 1.00 87.75 165 ARG A C 1
ATOM 1296 O O . ARG A 1 165 ? 9.605 3.996 3.158 1.00 87.75 165 ARG A O 1
ATOM 1303 N N . LEU A 1 166 ? 11.318 2.565 3.311 1.00 85.12 166 LEU A N 1
ATOM 1304 C CA . LEU A 1 166 ? 12.150 3.438 4.148 1.00 85.12 166 LEU A CA 1
ATOM 1305 C C . LEU A 1 166 ? 12.665 4.667 3.392 1.00 85.12 166 LEU A C 1
ATOM 1307 O O . LEU A 1 166 ? 12.960 5.693 4.003 1.00 85.12 166 LEU A O 1
ATOM 1311 N N . LEU A 1 167 ? 12.799 4.550 2.071 1.00 82.75 167 LEU A N 1
ATOM 1312 C CA . LEU A 1 167 ? 13.310 5.604 1.205 1.00 82.75 167 LEU A CA 1
ATOM 1313 C C . LEU A 1 167 ? 12.216 6.501 0.616 1.00 82.75 167 LEU A C 1
ATOM 1315 O O . LEU A 1 167 ? 12.529 7.596 0.142 1.00 82.75 167 LEU A O 1
ATOM 1319 N N . THR A 1 168 ? 10.969 6.035 0.598 1.00 78.12 168 THR A N 1
ATOM 1320 C CA . THR A 1 168 ? 9.831 6.783 0.060 1.00 78.12 168 THR A CA 1
ATOM 1321 C C . THR A 1 168 ? 9.169 7.570 1.181 1.00 78.12 168 THR A C 1
ATOM 1323 O O . THR A 1 168 ? 8.914 7.057 2.270 1.00 78.12 168 THR A O 1
ATOM 1326 N N . ASN A 1 169 ? 8.917 8.856 0.942 1.00 66.31 169 ASN A N 1
ATOM 1327 C CA . ASN A 1 169 ? 8.338 9.715 1.960 1.00 66.31 169 ASN A CA 1
ATOM 1328 C C . ASN A 1 169 ? 6.824 9.481 2.058 1.00 66.31 169 ASN A C 1
ATOM 1330 O O . ASN A 1 169 ? 6.055 10.005 1.256 1.00 66.31 169 ASN A O 1
ATOM 1334 N N . ALA A 1 170 ? 6.394 8.759 3.094 1.00 62.34 170 ALA A N 1
ATOM 1335 C CA . ALA A 1 170 ? 4.993 8.441 3.378 1.00 62.34 170 ALA A CA 1
ATOM 1336 C C . ALA A 1 170 ? 4.113 9.659 3.766 1.00 62.34 170 ALA A C 1
ATOM 1338 O O . ALA A 1 170 ? 3.044 9.509 4.354 1.00 62.34 170 ALA A O 1
ATOM 1339 N N . ARG A 1 171 ? 4.552 10.892 3.505 1.00 65.06 171 ARG A N 1
ATOM 1340 C CA . ARG A 1 171 ? 3.879 12.119 3.963 1.00 65.06 171 ARG A CA 1
ATOM 1341 C C . ARG A 1 171 ? 3.663 13.155 2.872 1.00 65.06 171 ARG A C 1
ATOM 1343 O O . ARG A 1 171 ? 2.970 14.138 3.109 1.00 65.06 171 ARG A O 1
ATOM 1350 N N . VAL A 1 172 ? 4.252 12.952 1.697 1.00 70.56 172 VAL A N 1
ATOM 1351 C CA . VAL A 1 172 ? 4.164 13.906 0.590 1.00 70.56 172 VAL A CA 1
ATOM 1352 C C . VAL A 1 172 ? 3.186 13.366 -0.440 1.00 70.56 172 VAL A C 1
ATOM 1354 O O . VAL A 1 172 ? 3.371 12.278 -0.980 1.00 70.56 172 VAL A O 1
ATOM 1357 N N . TRP A 1 173 ? 2.097 14.104 -0.649 1.00 74.75 173 TRP A N 1
ATOM 1358 C CA . TRP A 1 173 ? 0.986 13.725 -1.528 1.00 74.75 173 TRP A CA 1
ATOM 1359 C C . TRP A 1 173 ? 0.938 14.663 -2.735 1.00 74.75 173 TRP A C 1
ATOM 1361 O O . TRP A 1 173 ? -0.064 15.331 -2.985 1.00 74.75 173 TRP A O 1
ATOM 1371 N N . ASP A 1 174 ? 2.054 14.753 -3.454 1.00 81.50 174 ASP A N 1
ATOM 1372 C CA . ASP A 1 174 ? 2.184 15.561 -4.663 1.00 81.50 174 ASP A CA 1
ATOM 1373 C C . ASP A 1 174 ? 2.708 14.732 -5.842 1.00 81.50 174 ASP A C 1
ATOM 1375 O O . ASP A 1 174 ? 3.160 13.595 -5.690 1.00 81.50 174 ASP A O 1
ATOM 1379 N N . GLU A 1 175 ? 2.610 15.282 -7.053 1.00 86.12 175 GLU A N 1
ATOM 1380 C CA . GLU A 1 175 ? 3.024 14.569 -8.266 1.00 86.12 175 GLU A CA 1
ATOM 1381 C C . GLU A 1 175 ? 4.517 14.179 -8.218 1.00 86.12 175 GLU A C 1
ATOM 1383 O O . GLU A 1 175 ? 4.898 13.159 -8.795 1.00 86.12 175 GLU A O 1
ATOM 1388 N N . ILE A 1 176 ? 5.357 14.929 -7.488 1.00 88.00 176 ILE A N 1
ATOM 1389 C CA . ILE A 1 176 ? 6.792 14.649 -7.341 1.00 88.00 176 ILE A CA 1
ATOM 1390 C C . ILE A 1 176 ? 6.999 13.362 -6.544 1.00 88.00 176 ILE A C 1
ATOM 1392 O O . ILE A 1 176 ? 7.710 12.477 -7.018 1.00 88.00 176 ILE A O 1
ATOM 1396 N N . ALA A 1 177 ? 6.335 13.201 -5.398 1.00 88.12 177 ALA A N 1
ATOM 1397 C CA . ALA A 1 177 ? 6.415 11.983 -4.593 1.00 88.12 177 ALA A CA 1
ATOM 1398 C C . ALA A 1 177 ? 5.992 10.740 -5.389 1.00 88.12 177 ALA A C 1
ATOM 1400 O O . ALA A 1 177 ? 6.640 9.694 -5.314 1.00 88.12 177 ALA A O 1
ATOM 1401 N N . PHE A 1 178 ? 4.951 10.860 -6.217 1.00 90.94 178 PHE A N 1
ATOM 1402 C CA . PHE A 1 178 ? 4.529 9.775 -7.103 1.00 90.94 178 PHE A CA 1
ATOM 1403 C C . PHE A 1 178 ? 5.585 9.453 -8.176 1.00 90.94 178 PHE A C 1
ATOM 1405 O O . PHE A 1 178 ? 5.846 8.282 -8.466 1.00 90.94 178 PHE A O 1
ATOM 1412 N N . HIS A 1 179 ? 6.232 10.468 -8.755 1.00 91.75 179 HIS A N 1
ATOM 1413 C CA . HIS A 1 179 ? 7.339 10.261 -9.691 1.00 91.75 179 HIS A CA 1
ATOM 1414 C C . HIS A 1 179 ? 8.554 9.602 -9.023 1.00 91.75 179 HIS A C 1
ATOM 1416 O O . HIS A 1 179 ? 9.141 8.679 -9.598 1.00 91.75 179 HIS A O 1
ATOM 1422 N N . GLU A 1 180 ? 8.914 10.033 -7.814 1.00 91.12 180 GLU A N 1
ATOM 1423 C CA . GLU A 1 180 ? 10.014 9.460 -7.035 1.00 91.12 180 GLU A CA 1
ATOM 1424 C C . GLU A 1 180 ? 9.761 7.993 -6.681 1.00 91.12 180 GLU A C 1
ATOM 1426 O O . GLU A 1 180 ? 10.658 7.164 -6.847 1.00 91.12 180 GLU A O 1
ATOM 1431 N N . ALA A 1 181 ? 8.540 7.660 -6.262 1.00 92.25 181 ALA A N 1
ATOM 1432 C CA . ALA A 1 181 ? 8.108 6.301 -5.954 1.00 92.25 181 ALA A CA 1
ATOM 1433 C C . ALA A 1 181 ? 8.297 5.340 -7.143 1.00 92.25 181 ALA A C 1
ATOM 1435 O O . ALA A 1 181 ? 8.893 4.267 -7.000 1.00 92.25 181 ALA A O 1
ATOM 1436 N N . VAL A 1 182 ? 7.873 5.754 -8.344 1.00 93.12 182 VAL A N 1
ATOM 1437 C CA . VAL A 1 182 ? 8.056 4.985 -9.591 1.00 93.12 182 VAL A CA 1
ATOM 1438 C C . VAL A 1 182 ? 9.540 4.853 -9.947 1.00 93.12 182 VAL A C 1
ATOM 1440 O O . VAL A 1 182 ? 10.015 3.766 -10.286 1.00 93.12 182 VAL A O 1
ATOM 1443 N N . ALA A 1 183 ? 10.302 5.947 -9.856 1.00 90.19 183 ALA A N 1
ATOM 1444 C CA . ALA A 1 183 ? 11.734 5.939 -10.151 1.00 90.19 183 ALA A CA 1
ATOM 1445 C C . ALA A 1 183 ? 12.528 5.055 -9.173 1.00 90.19 183 ALA A C 1
ATOM 1447 O O . ALA A 1 183 ? 13.517 4.427 -9.565 1.00 90.19 183 ALA A O 1
ATOM 1448 N N . ARG A 1 184 ? 12.084 4.962 -7.914 1.00 90.94 184 ARG A N 1
ATOM 1449 C CA . ARG A 1 184 ? 12.731 4.163 -6.870 1.00 90.94 184 ARG A CA 1
ATOM 1450 C C . ARG A 1 184 ? 12.786 2.686 -7.233 1.00 90.94 184 ARG A C 1
ATOM 1452 O O . ARG A 1 184 ? 13.844 2.082 -7.073 1.00 90.94 184 ARG A O 1
ATOM 1459 N N . TRP A 1 185 ? 11.706 2.126 -7.778 1.00 92.88 185 TRP A N 1
ATOM 1460 C CA . TRP A 1 185 ? 11.694 0.731 -8.227 1.00 92.88 185 TRP A CA 1
ATOM 1461 C C . TRP A 1 185 ? 12.732 0.465 -9.300 1.00 92.88 185 TRP A C 1
ATOM 1463 O O . TRP A 1 185 ? 13.506 -0.485 -9.196 1.00 92.88 185 TRP A O 1
ATOM 1473 N N . ARG A 1 186 ? 12.828 1.353 -10.292 1.00 88.06 186 ARG A N 1
ATOM 1474 C CA . ARG A 1 186 ? 13.867 1.247 -11.316 1.00 88.06 186 ARG A CA 1
ATOM 1475 C C . ARG A 1 186 ? 15.254 1.216 -10.672 1.00 88.06 186 ARG A C 1
ATOM 1477 O O . ARG A 1 186 ? 16.045 0.337 -10.995 1.00 88.06 186 ARG A O 1
ATOM 1484 N N . THR A 1 187 ? 15.545 2.122 -9.742 1.00 87.31 187 THR A N 1
ATOM 1485 C CA . THR A 1 187 ? 16.837 2.163 -9.037 1.00 87.31 187 THR A CA 1
ATOM 1486 C C . THR A 1 187 ? 17.111 0.881 -8.249 1.00 87.31 187 THR A C 1
ATOM 1488 O O . THR A 1 187 ? 18.197 0.317 -8.366 1.00 87.31 187 THR A O 1
ATOM 1491 N N . LEU A 1 188 ? 16.139 0.392 -7.478 1.00 89.19 188 LEU A N 1
ATOM 1492 C CA . LEU A 1 188 ? 16.302 -0.791 -6.628 1.00 89.19 188 LEU A CA 1
ATOM 1493 C C . LEU A 1 188 ? 16.481 -2.084 -7.430 1.00 89.19 188 LEU A C 1
ATOM 1495 O O . LEU A 1 188 ? 17.272 -2.928 -7.024 1.00 89.19 188 LEU A O 1
ATOM 1499 N N . LEU A 1 189 ? 15.788 -2.225 -8.563 1.00 90.06 189 LEU A N 1
ATOM 1500 C CA . LEU A 1 189 ? 15.798 -3.464 -9.350 1.00 90.06 189 LEU A CA 1
ATOM 1501 C C . LEU A 1 189 ? 16.876 -3.497 -10.446 1.00 90.06 189 LEU A C 1
ATOM 1503 O O . LEU A 1 189 ? 17.155 -4.562 -10.989 1.00 90.06 189 LEU A O 1
ATOM 1507 N N . THR A 1 190 ? 17.486 -2.356 -10.795 1.00 82.88 190 THR A N 1
ATOM 1508 C CA . THR A 1 190 ? 18.482 -2.282 -11.890 1.00 82.88 190 THR A CA 1
ATOM 1509 C C . THR A 1 190 ? 19.900 -1.990 -11.424 1.00 82.88 190 THR A C 1
ATOM 1511 O O . THR A 1 190 ? 20.858 -2.331 -12.116 1.00 82.88 190 THR A O 1
ATOM 1514 N N . GLN A 1 191 ? 20.073 -1.373 -10.257 1.00 70.81 191 GLN A N 1
ATOM 1515 C CA . GLN A 1 191 ? 21.391 -1.274 -9.644 1.00 70.81 191 GLN A CA 1
ATOM 1516 C C . GLN A 1 191 ? 21.665 -2.543 -8.837 1.00 70.81 191 GLN A C 1
ATOM 1518 O O . GLN A 1 191 ? 20.751 -3.177 -8.314 1.00 70.81 191 GLN A O 1
ATOM 1523 N N . ARG A 1 192 ? 22.944 -2.897 -8.666 1.00 63.56 192 ARG A N 1
ATOM 1524 C CA . ARG A 1 192 ? 23.377 -3.916 -7.694 1.00 63.56 192 ARG A CA 1
ATOM 1525 C C . ARG A 1 192 ? 23.228 -3.380 -6.259 1.00 63.56 192 ARG A C 1
ATOM 1527 O O . ARG A 1 192 ? 24.171 -3.422 -5.478 1.00 63.56 192 ARG A O 1
ATOM 1534 N N . ASN A 1 193 ? 22.051 -2.867 -5.902 1.00 61.62 193 ASN A N 1
ATOM 1535 C CA . ASN A 1 193 ? 21.742 -2.244 -4.615 1.00 61.62 193 ASN A CA 1
ATOM 1536 C C . ASN A 1 193 ? 21.493 -3.275 -3.507 1.00 61.62 193 ASN A C 1
ATOM 1538 O O . ASN A 1 193 ? 20.670 -3.067 -2.615 1.00 61.62 193 ASN A O 1
ATOM 1542 N N . TYR A 1 194 ? 22.280 -4.355 -3.514 1.00 61.50 194 TYR A N 1
ATOM 1543 C CA . TYR A 1 194 ? 22.406 -5.261 -2.378 1.00 61.50 194 TYR A CA 1
ATOM 1544 C C . TYR A 1 194 ? 22.701 -4.483 -1.093 1.00 61.50 194 TYR A C 1
ATOM 1546 O O . TYR A 1 194 ? 22.198 -4.850 -0.040 1.00 61.50 194 TYR A O 1
ATOM 1554 N N . GLU A 1 195 ? 23.446 -3.379 -1.180 1.00 71.38 195 GLU A N 1
ATOM 1555 C CA . GLU A 1 195 ? 23.771 -2.540 -0.025 1.00 71.38 195 GLU A CA 1
ATOM 1556 C C . GLU A 1 195 ? 22.542 -1.878 0.611 1.00 71.38 195 GLU A C 1
ATOM 1558 O O . GLU A 1 195 ? 22.431 -1.874 1.833 1.00 71.38 195 GLU A O 1
ATOM 1563 N N . LEU A 1 196 ? 21.564 -1.407 -0.175 1.00 74.56 196 LEU A N 1
ATOM 1564 C CA . LEU A 1 196 ? 20.338 -0.824 0.389 1.00 74.56 196 LEU A CA 1
ATOM 1565 C C . LEU A 1 196 ? 19.482 -1.881 1.095 1.00 74.56 196 LEU A C 1
ATOM 1567 O O . LEU A 1 196 ? 19.003 -1.648 2.202 1.00 74.56 196 LEU A O 1
ATOM 1571 N N . ALA A 1 197 ? 19.357 -3.070 0.500 1.00 79.12 197 ALA A N 1
ATOM 1572 C CA . ALA A 1 197 ? 18.686 -4.199 1.142 1.00 79.12 197 ALA A CA 1
ATOM 1573 C C . ALA A 1 197 ? 19.420 -4.664 2.420 1.00 79.12 197 ALA A C 1
ATOM 1575 O O . ALA A 1 197 ? 18.778 -5.118 3.366 1.00 79.12 197 ALA A O 1
ATOM 1576 N N . LYS A 1 198 ? 20.755 -4.536 2.477 1.00 81.38 198 LYS A N 1
ATOM 1577 C CA . LYS A 1 198 ? 21.566 -4.877 3.659 1.00 81.38 198 LYS A CA 1
ATOM 1578 C C . LYS A 1 198 ? 21.394 -3.890 4.812 1.00 81.38 198 LYS A C 1
ATOM 1580 O O . LYS A 1 198 ? 21.394 -4.332 5.955 1.00 81.38 198 LYS A O 1
ATOM 1585 N N . VAL A 1 199 ? 21.252 -2.590 4.537 1.00 84.25 199 VAL A N 1
ATOM 1586 C CA . VAL A 1 199 ? 21.096 -1.565 5.592 1.00 84.25 199 VAL A CA 1
ATOM 1587 C C . VAL A 1 199 ? 19.645 -1.357 6.031 1.00 84.25 199 VAL A C 1
ATOM 1589 O O . VAL A 1 199 ? 19.411 -0.819 7.112 1.00 84.25 199 VAL A O 1
ATOM 1592 N N . ALA A 1 200 ? 18.667 -1.797 5.231 1.00 85.56 200 ALA A N 1
ATOM 1593 C CA . ALA A 1 200 ? 17.243 -1.654 5.536 1.00 85.56 200 ALA A CA 1
ATOM 1594 C C . ALA A 1 200 ? 16.836 -2.188 6.930 1.00 85.56 200 ALA A C 1
ATOM 1596 O O . ALA A 1 200 ? 16.099 -1.479 7.614 1.00 85.56 200 ALA A O 1
ATOM 1597 N N . PRO A 1 201 ? 17.329 -3.348 7.417 1.00 87.50 201 PRO A N 1
ATOM 1598 C CA . PRO A 1 201 ? 17.035 -3.812 8.774 1.00 87.50 201 PRO A CA 1
ATOM 1599 C C . PRO A 1 201 ? 17.493 -2.840 9.870 1.00 87.50 201 PRO A C 1
ATOM 1601 O O . PRO A 1 201 ? 16.724 -2.539 10.778 1.00 87.50 201 PRO A O 1
ATOM 1604 N N . SER A 1 202 ? 18.715 -2.306 9.774 1.00 87.38 202 SER A N 1
ATOM 1605 C CA . SER A 1 202 ? 19.253 -1.364 10.766 1.00 87.38 202 SER A CA 1
ATOM 1606 C C . SER A 1 202 ? 18.497 -0.035 10.760 1.00 87.38 202 SER A C 1
ATOM 1608 O O . SER A 1 202 ? 18.209 0.520 11.817 1.00 87.38 202 SER A O 1
ATOM 1610 N N . LEU A 1 203 ? 18.146 0.464 9.569 1.00 86.38 203 LEU A N 1
ATOM 1611 C CA . LEU A 1 203 ? 17.325 1.667 9.420 1.00 86.38 203 LEU A CA 1
ATOM 1612 C C . LEU A 1 203 ? 15.914 1.464 9.979 1.00 86.38 203 LEU A C 1
ATOM 1614 O O . LEU A 1 203 ? 15.362 2.375 10.595 1.00 86.38 203 LEU A O 1
ATOM 1618 N N . LEU A 1 204 ? 15.336 0.276 9.773 1.00 88.50 204 LEU A N 1
ATOM 1619 C CA . LEU A 1 204 ? 14.045 -0.065 10.347 1.00 88.50 204 LEU A CA 1
ATOM 1620 C C . LEU A 1 204 ? 14.117 -0.102 11.873 1.00 88.50 204 LEU A C 1
ATOM 1622 O O . LEU A 1 204 ? 13.275 0.526 12.498 1.00 88.50 204 LEU A O 1
ATOM 1626 N N . GLU A 1 205 ? 15.099 -0.771 12.481 1.00 89.06 205 GLU A N 1
ATOM 1627 C CA . GLU A 1 205 ? 15.170 -0.857 13.949 1.00 89.06 205 GLU A CA 1
ATOM 1628 C C . GLU A 1 205 ? 15.297 0.527 14.597 1.00 89.06 205 GLU A C 1
ATOM 1630 O O . GLU A 1 205 ? 14.555 0.833 15.529 1.00 89.06 205 GLU A O 1
ATOM 1635 N N . ALA A 1 206 ? 16.139 1.404 14.037 1.00 87.12 206 ALA A N 1
ATOM 1636 C CA . ALA A 1 206 ? 16.246 2.790 14.494 1.00 87.12 206 ALA A CA 1
ATOM 1637 C C . ALA A 1 206 ? 14.898 3.532 14.406 1.00 87.12 206 ALA A C 1
ATOM 1639 O O . ALA A 1 206 ? 14.531 4.293 15.297 1.00 87.12 206 ALA A O 1
ATOM 1640 N N . ARG A 1 207 ? 14.115 3.276 13.350 1.00 87.50 207 ARG A N 1
ATOM 1641 C CA . ARG A 1 207 ? 12.766 3.834 13.205 1.00 87.50 207 ARG A CA 1
ATOM 1642 C C . ARG A 1 207 ? 11.771 3.212 14.188 1.00 87.50 207 ARG A C 1
ATOM 1644 O O . ARG A 1 207 ? 10.896 3.917 14.685 1.00 87.50 207 ARG A O 1
ATOM 1651 N N . LEU A 1 208 ? 11.870 1.911 14.458 1.00 89.69 208 LEU A N 1
ATOM 1652 C CA . LEU A 1 208 ? 10.962 1.210 15.364 1.00 89.69 208 LEU A CA 1
ATOM 1653 C C . LEU A 1 208 ? 11.102 1.697 16.806 1.00 89.69 208 LEU A C 1
ATOM 1655 O O . LEU A 1 208 ? 10.102 1.743 17.518 1.00 89.69 208 LEU A O 1
ATOM 1659 N N . GLU A 1 209 ? 12.299 2.107 17.223 1.00 88.25 209 GLU A N 1
ATOM 1660 C CA . GLU A 1 209 ? 12.515 2.734 18.530 1.00 88.25 209 GLU A CA 1
ATOM 1661 C C . GLU A 1 209 ? 11.637 3.984 18.711 1.00 88.25 209 GLU A C 1
ATOM 1663 O O . GLU A 1 209 ? 10.918 4.101 19.705 1.00 88.25 209 GLU A O 1
ATOM 1668 N N . GLU A 1 210 ? 11.586 4.857 17.702 1.00 88.12 210 GLU A N 1
ATOM 1669 C CA . GLU A 1 210 ? 10.692 6.020 17.696 1.00 88.12 210 GLU A CA 1
ATOM 1670 C C . GLU A 1 210 ? 9.213 5.601 17.651 1.00 88.12 210 GLU A C 1
ATOM 1672 O O . GLU A 1 210 ? 8.391 6.105 18.417 1.00 88.12 210 GLU A O 1
ATOM 1677 N N . VAL A 1 211 ? 8.860 4.651 16.781 1.00 90.25 211 VAL A N 1
ATOM 1678 C CA . VAL A 1 211 ? 7.474 4.191 16.561 1.00 90.25 211 VAL A CA 1
ATOM 1679 C C . VAL A 1 211 ? 6.859 3.560 17.812 1.00 90.25 211 VAL A C 1
ATOM 1681 O O . VAL A 1 211 ? 5.658 3.716 18.056 1.00 90.25 211 VAL A O 1
ATOM 1684 N N . ARG A 1 212 ? 7.663 2.872 18.631 1.00 91.44 212 ARG A N 1
ATOM 1685 C CA . ARG A 1 212 ? 7.235 2.308 19.924 1.00 91.44 212 ARG A CA 1
ATOM 1686 C C . ARG A 1 212 ? 6.847 3.398 20.932 1.00 91.44 212 ARG A C 1
ATOM 1688 O O . ARG A 1 212 ? 6.073 3.122 21.842 1.00 91.44 212 ARG A O 1
ATOM 1695 N N . SER A 1 213 ? 7.333 4.627 20.748 1.00 90.88 213 SER A N 1
ATOM 1696 C CA . SER A 1 213 ? 7.000 5.793 21.581 1.00 90.88 213 SER A CA 1
ATOM 1697 C C . SER A 1 213 ? 5.798 6.607 21.074 1.00 90.88 213 SER A C 1
ATOM 1699 O O . SER A 1 213 ? 5.488 7.660 21.634 1.00 90.88 213 SER A O 1
ATOM 1701 N N . ALA A 1 214 ? 5.107 6.140 20.023 1.00 93.00 214 ALA A N 1
ATOM 1702 C CA . ALA A 1 214 ? 3.954 6.830 19.447 1.00 93.00 214 ALA A CA 1
ATOM 1703 C C . ALA A 1 214 ? 2.887 7.175 20.506 1.00 93.00 214 ALA A C 1
ATOM 1705 O O . ALA A 1 214 ? 2.516 6.298 21.301 1.00 93.00 214 ALA A O 1
ATOM 1706 N N . PRO A 1 215 ? 2.335 8.410 20.509 1.00 95.00 215 PRO A N 1
ATOM 1707 C CA . PRO A 1 215 ? 1.258 8.770 21.420 1.00 95.00 215 PRO A CA 1
ATOM 1708 C C . PRO A 1 215 ? 0.091 7.790 21.288 1.00 95.00 215 PRO A C 1
ATOM 1710 O O . PRO A 1 215 ? -0.499 7.633 20.219 1.00 95.00 215 PRO A O 1
ATOM 1713 N N . THR A 1 216 ? -0.222 7.115 22.391 1.00 96.69 216 THR A N 1
ATOM 1714 C CA . THR A 1 216 ? -1.147 5.982 22.411 1.00 96.69 216 THR A CA 1
ATOM 1715 C C . THR A 1 216 ? -2.219 6.190 23.467 1.00 96.69 216 THR A C 1
ATOM 1717 O O . THR A 1 216 ? -1.929 6.525 24.614 1.00 96.69 216 THR A O 1
ATOM 1720 N N . VAL A 1 217 ? -3.471 5.940 23.087 1.00 97.44 217 VAL A N 1
ATOM 1721 C CA . VAL A 1 217 ? -4.612 5.860 24.000 1.00 97.44 217 VAL A CA 1
ATOM 1722 C C . VAL A 1 217 ? -5.134 4.431 23.972 1.00 97.44 217 VAL A C 1
ATOM 1724 O O . VAL A 1 217 ? -5.788 4.013 23.014 1.00 97.44 217 VAL A O 1
ATOM 1727 N N . GLN A 1 218 ? -4.861 3.670 25.029 1.00 97.62 218 GLN A N 1
ATOM 1728 C CA . GLN A 1 218 ? -5.461 2.352 25.208 1.00 97.62 218 GLN A CA 1
ATOM 1729 C C . GLN A 1 218 ? -6.919 2.525 25.648 1.00 97.62 218 GLN A C 1
ATOM 1731 O O . GLN A 1 218 ? -7.198 3.006 26.743 1.00 97.62 218 GLN A O 1
ATOM 1736 N N . VAL A 1 219 ? -7.857 2.186 24.761 1.00 97.88 219 VAL A N 1
ATOM 1737 C CA . VAL A 1 219 ? -9.298 2.402 24.972 1.00 97.88 219 VAL A CA 1
ATOM 1738 C C . VAL A 1 219 ? -9.929 1.221 25.710 1.00 97.88 219 VAL A C 1
ATOM 1740 O O . VAL A 1 219 ? -10.848 1.401 26.501 1.00 97.88 219 VAL A O 1
ATOM 1743 N N . SER A 1 220 ? -9.437 0.010 25.445 1.00 97.62 220 SER A N 1
ATOM 1744 C CA . SER A 1 220 ? -9.792 -1.227 26.149 1.00 97.62 220 SER A CA 1
ATOM 1745 C C . SER A 1 220 ? -8.641 -2.234 26.038 1.00 97.62 220 SER A C 1
ATOM 1747 O O . SER A 1 220 ? -7.653 -1.973 25.351 1.00 97.62 220 SER A O 1
ATOM 1749 N N . GLU A 1 221 ? -8.788 -3.416 26.639 1.00 96.69 221 GLU A N 1
ATOM 1750 C CA . GLU A 1 221 ? -7.860 -4.546 26.449 1.00 96.69 221 GLU A CA 1
ATOM 1751 C C . GLU A 1 221 ? -7.693 -4.930 24.964 1.00 96.69 221 GLU A C 1
ATOM 1753 O O . GLU A 1 221 ? -6.638 -5.402 24.549 1.00 96.69 221 GLU A O 1
ATOM 1758 N N . HIS A 1 222 ? -8.719 -4.697 24.138 1.00 98.00 222 HIS A N 1
ATOM 1759 C CA . HIS A 1 222 ? -8.737 -5.145 22.745 1.00 98.00 222 HIS A CA 1
ATOM 1760 C C . HIS A 1 222 ? -8.548 -4.031 21.711 1.00 98.00 222 HIS A C 1
ATOM 1762 O O . HIS A 1 222 ? -8.386 -4.333 20.530 1.00 98.00 222 HIS A O 1
ATOM 1768 N N . VAL A 1 223 ? -8.593 -2.759 22.121 1.00 98.50 223 VAL A N 1
ATOM 1769 C CA . VAL A 1 223 ? -8.599 -1.615 21.197 1.00 98.50 223 VAL A CA 1
ATOM 1770 C C . VAL A 1 223 ? -7.685 -0.501 21.694 1.00 98.50 223 VAL A C 1
ATOM 1772 O O . VAL A 1 223 ? -7.866 -0.003 22.807 1.00 98.50 223 VAL A O 1
ATOM 1775 N N . ALA A 1 224 ? -6.774 -0.048 20.833 1.00 98.31 224 ALA A N 1
ATOM 1776 C CA . ALA A 1 224 ? -5.948 1.136 21.058 1.00 98.31 224 ALA A CA 1
ATOM 1777 C C . ALA A 1 224 ? -6.068 2.136 19.897 1.00 98.31 224 ALA A C 1
ATOM 1779 O O . ALA A 1 224 ? -6.246 1.750 18.742 1.00 98.31 224 ALA A O 1
ATOM 1780 N N . LEU A 1 225 ? -5.965 3.427 20.209 1.00 98.12 225 LEU A N 1
ATOM 1781 C CA . LEU A 1 225 ? -5.782 4.504 19.237 1.00 98.12 225 LEU A CA 1
ATOM 1782 C C . LEU A 1 225 ? -4.319 4.949 19.275 1.00 98.12 225 LEU A C 1
ATOM 1784 O O . LEU A 1 225 ? -3.815 5.296 20.341 1.00 98.12 225 LEU A O 1
ATOM 1788 N N . ILE A 1 226 ? -3.674 4.972 18.115 1.00 96.69 226 ILE A N 1
ATOM 1789 C CA . ILE A 1 226 ? -2.283 5.373 17.929 1.00 96.69 226 ILE A CA 1
ATOM 1790 C C . ILE A 1 226 ? -2.249 6.647 17.086 1.00 96.69 226 ILE A C 1
ATOM 1792 O O . ILE A 1 226 ? -2.767 6.659 15.966 1.00 96.69 226 ILE A O 1
ATOM 1796 N N . ASP A 1 227 ? -1.630 7.713 17.595 1.00 93.81 227 ASP A N 1
ATOM 1797 C CA . ASP A 1 227 ? -1.281 8.876 16.779 1.00 93.81 227 ASP A CA 1
ATOM 1798 C C . ASP A 1 227 ? 0.051 8.594 16.072 1.00 93.81 227 ASP A C 1
ATOM 1800 O O . ASP A 1 227 ? 1.138 8.702 16.638 1.00 93.81 227 ASP A O 1
ATOM 1804 N N . CYS A 1 228 ? -0.051 8.207 14.805 1.00 90.69 228 CYS A N 1
ATOM 1805 C CA . CYS A 1 228 ? 1.082 7.948 13.928 1.00 90.69 228 CYS A CA 1
ATOM 1806 C C . CYS A 1 228 ? 1.370 9.118 12.985 1.00 90.69 228 CYS A C 1
ATOM 1808 O O . CYS A 1 228 ? 2.079 8.947 11.991 1.00 90.69 228 CYS A O 1
ATOM 1810 N N . SER A 1 229 ? 0.874 10.324 13.295 1.00 87.25 229 SER A N 1
ATOM 1811 C CA . SER A 1 229 ? 1.091 11.509 12.458 1.00 87.25 229 SER A CA 1
ATOM 1812 C C . SER A 1 229 ? 2.572 11.735 12.165 1.00 87.25 229 SER A C 1
ATOM 1814 O O . SER A 1 229 ? 2.881 12.169 11.060 1.00 87.25 229 SER A O 1
ATOM 1816 N N . LEU A 1 230 ? 3.486 11.398 13.098 1.00 82.81 230 LEU A N 1
ATOM 1817 C CA . LEU A 1 230 ? 4.939 11.571 12.941 1.00 82.81 230 LEU A CA 1
ATOM 1818 C C . LEU A 1 230 ? 5.585 10.657 11.873 1.00 82.81 230 LEU A C 1
ATOM 1820 O O . LEU A 1 230 ? 6.612 11.011 11.301 1.00 82.81 230 LEU A O 1
ATOM 1824 N N . TRP A 1 231 ? 4.989 9.512 11.554 1.00 81.06 231 TRP A N 1
ATOM 1825 C CA . TRP A 1 231 ? 5.612 8.530 10.651 1.00 81.06 231 TRP A CA 1
ATOM 1826 C C . TRP A 1 231 ? 4.725 8.143 9.469 1.00 81.06 231 TRP A C 1
ATOM 1828 O O . TRP A 1 231 ? 5.214 7.562 8.504 1.00 81.06 231 TRP A O 1
ATOM 1838 N N . GLY A 1 232 ? 3.443 8.506 9.524 1.00 82.00 232 GLY A N 1
ATOM 1839 C CA . GLY A 1 232 ? 2.433 8.003 8.608 1.00 82.00 232 GLY A CA 1
ATOM 1840 C C . GLY A 1 232 ? 2.029 6.567 8.941 1.00 82.00 232 GLY A C 1
ATOM 1841 O O . GLY A 1 232 ? 2.482 5.961 9.917 1.00 82.00 232 GLY A O 1
ATOM 1842 N N . PHE A 1 233 ? 1.147 6.025 8.109 1.00 84.00 233 PHE A N 1
ATOM 1843 C CA . PHE A 1 233 ? 0.715 4.640 8.208 1.00 84.00 233 PHE A CA 1
ATOM 1844 C C . PHE A 1 233 ? 1.707 3.717 7.488 1.00 84.00 233 PHE A C 1
ATOM 1846 O O . PHE A 1 233 ? 2.060 3.957 6.338 1.00 84.00 233 PHE A O 1
ATOM 1853 N N . SER A 1 234 ? 2.134 2.646 8.157 1.00 85.81 234 SER A N 1
ATOM 1854 C CA . SER A 1 234 ? 2.915 1.560 7.559 1.00 85.81 234 SER A CA 1
ATOM 1855 C C . SER A 1 234 ? 2.563 0.254 8.249 1.00 85.81 234 SER A C 1
ATOM 1857 O O . SER A 1 234 ? 2.511 0.185 9.479 1.00 85.81 234 SER A O 1
ATOM 1859 N N . SER A 1 235 ? 2.376 -0.800 7.463 1.00 82.56 235 SER A N 1
ATOM 1860 C CA . SER A 1 235 ? 2.095 -2.144 7.967 1.00 82.56 235 SER A CA 1
ATOM 1861 C C . SER A 1 235 ? 3.198 -2.680 8.892 1.00 82.56 235 SER A C 1
ATOM 1863 O O . SER A 1 235 ? 2.904 -3.397 9.847 1.00 82.56 235 SER A O 1
ATOM 1865 N N . VAL A 1 236 ? 4.454 -2.251 8.703 1.00 85.38 236 VAL A N 1
ATOM 1866 C CA . VAL A 1 236 ? 5.568 -2.610 9.604 1.00 85.38 236 VAL A CA 1
ATOM 1867 C C . VAL A 1 236 ? 5.381 -1.997 10.997 1.00 85.38 236 VAL A C 1
ATOM 1869 O O . VAL A 1 236 ? 5.662 -2.643 12.000 1.00 85.38 236 VAL A O 1
ATOM 1872 N N . TYR A 1 237 ? 4.871 -0.766 11.077 1.00 89.12 237 TYR A N 1
ATOM 1873 C CA . TYR A 1 237 ? 4.627 -0.086 12.356 1.00 89.12 237 TYR A CA 1
ATOM 1874 C C . TYR A 1 237 ? 3.394 -0.655 13.059 1.00 89.12 237 TYR A C 1
ATOM 1876 O O . TYR A 1 237 ? 3.391 -0.841 14.274 1.00 89.12 237 TYR A O 1
ATOM 1884 N N . VAL A 1 238 ? 2.368 -1.007 12.280 1.00 89.38 238 VAL A N 1
ATOM 1885 C CA . VAL A 1 238 ? 1.155 -1.663 12.781 1.00 89.38 238 VAL A CA 1
ATOM 1886 C C . VAL A 1 238 ? 1.481 -2.980 13.486 1.00 89.38 238 VAL A C 1
ATOM 1888 O O . VAL A 1 238 ? 0.898 -3.260 14.531 1.00 89.38 238 VAL A O 1
ATOM 1891 N N . ALA A 1 239 ? 2.448 -3.755 12.984 1.00 87.56 239 ALA A N 1
ATOM 1892 C CA . ALA A 1 239 ? 2.901 -4.976 13.650 1.00 87.56 239 ALA A CA 1
ATOM 1893 C C . ALA A 1 239 ? 3.447 -4.715 15.071 1.00 87.56 239 ALA A C 1
ATOM 1895 O O . ALA A 1 239 ? 3.174 -5.497 15.984 1.00 87.56 239 ALA A O 1
ATOM 1896 N N . GLU A 1 240 ? 4.152 -3.600 15.293 1.00 90.25 240 GLU A N 1
ATOM 1897 C CA . GLU A 1 240 ? 4.590 -3.198 16.636 1.00 90.25 240 GLU A CA 1
ATOM 1898 C C . GLU A 1 240 ? 3.409 -2.764 17.509 1.00 90.25 240 GLU A C 1
ATOM 1900 O O . GLU A 1 240 ? 3.298 -3.194 18.657 1.00 90.25 240 GLU A O 1
ATOM 1905 N N . TRP A 1 241 ? 2.483 -1.967 16.973 1.00 92.81 241 TRP A N 1
ATOM 1906 C CA . TRP A 1 241 ? 1.316 -1.510 17.736 1.00 92.81 241 TRP A CA 1
ATOM 1907 C C . TRP A 1 241 ? 0.334 -2.640 18.064 1.00 92.81 241 TRP A C 1
ATOM 1909 O O . TRP A 1 241 ? -0.358 -2.581 19.079 1.00 92.81 241 TRP A O 1
ATOM 1919 N N . HIS A 1 242 ? 0.327 -3.726 17.290 1.00 93.19 242 HIS A N 1
ATOM 1920 C CA . HIS A 1 242 ? -0.424 -4.938 17.616 1.00 93.19 242 HIS A CA 1
ATOM 1921 C C . HIS A 1 242 ? 0.069 -5.678 18.866 1.00 93.19 242 HIS A C 1
ATOM 1923 O O . HIS A 1 242 ? -0.637 -6.553 19.375 1.00 93.19 242 HIS A O 1
ATOM 1929 N N . LYS A 1 243 ? 1.244 -5.317 19.398 1.00 91.88 243 LYS A N 1
ATOM 1930 C CA . LYS A 1 243 ? 1.698 -5.758 20.726 1.00 91.88 243 LYS A CA 1
ATOM 1931 C C . LYS A 1 243 ? 0.932 -5.059 21.857 1.00 91.88 243 LYS A C 1
ATOM 1933 O O . LYS A 1 243 ? 0.880 -5.591 22.958 1.00 91.88 243 LYS A O 1
ATOM 1938 N N . ILE A 1 244 ? 0.327 -3.899 21.581 1.00 95.19 244 ILE A N 1
ATOM 1939 C CA . ILE A 1 244 ? -0.473 -3.113 22.533 1.00 95.19 244 ILE A CA 1
ATOM 1940 C C . ILE A 1 244 ? -1.918 -3.618 22.555 1.00 95.19 244 ILE A C 1
ATOM 1942 O O . ILE A 1 244 ? -2.485 -3.829 23.623 1.00 95.19 244 ILE A O 1
ATOM 1946 N N . ALA A 1 245 ? -2.520 -3.802 21.375 1.00 96.75 245 ALA A N 1
ATOM 1947 C CA . ALA A 1 245 ? -3.896 -4.268 21.243 1.00 96.75 245 ALA A CA 1
ATOM 1948 C C . ALA A 1 245 ? -4.125 -5.062 19.940 1.00 96.75 245 ALA A C 1
ATOM 1950 O O . ALA A 1 245 ? -3.550 -4.737 18.897 1.00 96.75 245 ALA A O 1
ATOM 1951 N N . PRO A 1 246 ? -5.017 -6.071 19.946 1.00 96.12 246 PRO A N 1
ATOM 1952 C CA . PRO A 1 246 ? -5.365 -6.834 18.749 1.00 96.12 246 PRO A CA 1
ATOM 1953 C C . PRO A 1 246 ? -6.060 -5.993 17.672 1.00 96.12 246 PRO A C 1
ATOM 1955 O O . PRO A 1 246 ? -5.949 -6.333 16.499 1.00 96.12 246 PRO A O 1
ATOM 1958 N N . ILE A 1 247 ? -6.747 -4.905 18.037 1.00 97.12 247 ILE A N 1
ATOM 1959 C CA . ILE A 1 247 ? -7.290 -3.924 17.092 1.00 97.12 247 ILE A CA 1
ATOM 1960 C C . ILE A 1 247 ? -6.657 -2.563 17.383 1.00 97.12 247 ILE A C 1
ATOM 1962 O O . ILE A 1 247 ? -6.739 -2.052 18.501 1.00 97.12 247 ILE A O 1
ATOM 1966 N N . VAL A 1 248 ? -6.062 -1.949 16.366 1.00 97.06 248 VAL A N 1
ATOM 1967 C CA . VAL A 1 248 ? -5.472 -0.611 16.455 1.00 97.06 248 VAL A CA 1
ATOM 1968 C C . VAL A 1 248 ? -6.144 0.329 15.467 1.00 97.06 248 VAL A C 1
ATOM 1970 O O . VAL A 1 248 ? -6.428 -0.033 14.326 1.00 97.06 248 VAL A O 1
ATOM 1973 N N . LEU A 1 249 ? -6.426 1.547 15.916 1.00 97.12 249 LEU A N 1
ATOM 1974 C CA . LEU A 1 249 ? -6.814 2.656 15.057 1.00 97.12 249 LEU A CA 1
ATOM 1975 C C . LEU A 1 249 ? -5.599 3.566 14.919 1.00 97.12 249 LEU A C 1
ATOM 1977 O O . LEU A 1 249 ? -5.126 4.115 15.905 1.00 97.12 249 LEU A O 1
ATOM 1981 N N . CYS A 1 250 ? -5.095 3.728 13.708 1.00 95.12 250 CYS A N 1
ATOM 1982 C CA . CYS A 1 250 ? -3.936 4.549 13.394 1.00 95.12 250 CYS A CA 1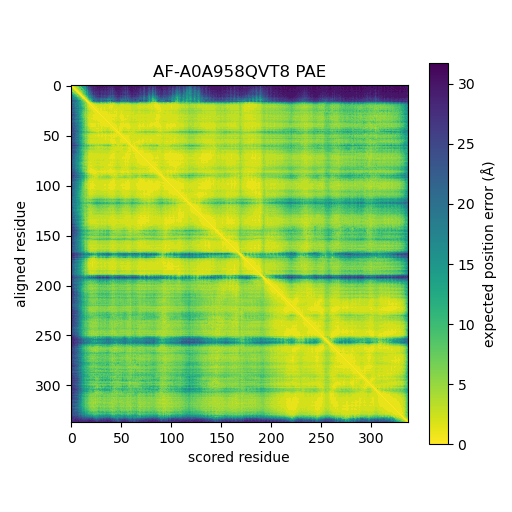
ATOM 1983 C C . CYS A 1 250 ? -4.422 5.883 12.830 1.00 95.12 250 CYS A C 1
ATOM 1985 O O . CYS A 1 250 ? -4.879 5.936 11.687 1.00 95.12 250 CYS A O 1
ATOM 1987 N N . TYR A 1 251 ? -4.350 6.948 13.628 1.00 94.19 251 TYR A N 1
ATOM 1988 C CA . TYR A 1 251 ? -4.609 8.315 13.182 1.00 94.19 251 TYR A CA 1
ATOM 1989 C C . TYR A 1 251 ? -3.333 8.917 12.601 1.00 94.19 251 TYR A C 1
ATOM 1991 O O . TYR A 1 251 ? -2.292 8.904 13.256 1.00 94.19 251 TYR A O 1
ATOM 1999 N N . TYR A 1 252 ? -3.411 9.468 11.396 1.00 88.50 252 TYR A N 1
ATOM 2000 C CA . TYR A 1 252 ? -2.320 10.215 10.780 1.00 88.50 252 TYR A CA 1
ATOM 2001 C C . TYR A 1 252 ? -2.859 11.542 10.250 1.00 88.50 252 TYR A C 1
ATOM 2003 O O . TYR A 1 252 ? -3.726 11.583 9.371 1.00 88.50 252 TYR A O 1
ATOM 2011 N N . GLY A 1 253 ? -2.372 12.625 10.857 1.00 83.81 253 GLY A N 1
ATOM 2012 C CA . GLY A 1 253 ? -2.739 13.997 10.535 1.00 83.81 253 GLY A CA 1
ATOM 2013 C C . GLY A 1 253 ? -2.345 14.403 9.117 1.00 83.81 253 GLY A C 1
ATOM 2014 O O . GLY A 1 253 ? -1.340 13.947 8.574 1.00 83.81 253 GLY A O 1
ATOM 2015 N N . ASP A 1 254 ? -3.155 15.279 8.540 1.00 72.50 254 ASP A N 1
ATOM 2016 C CA . ASP A 1 254 ? -2.896 15.968 7.288 1.00 72.50 254 ASP A CA 1
ATOM 2017 C C . ASP A 1 254 ? -1.916 17.124 7.551 1.00 72.50 254 ASP A C 1
ATOM 2019 O O . ASP A 1 254 ? -2.068 17.891 8.505 1.00 72.50 254 ASP A O 1
ATOM 2023 N N . PHE A 1 255 ? -0.885 17.257 6.718 1.00 64.81 255 PHE A N 1
ATOM 2024 C CA . PHE A 1 255 ? 0.105 18.332 6.855 1.00 64.81 255 PHE A CA 1
ATOM 2025 C C . PHE A 1 255 ? -0.452 19.704 6.472 1.00 64.81 255 PHE A C 1
ATOM 2027 O O . PHE A 1 255 ? 0.078 20.722 6.912 1.00 64.81 255 PHE A O 1
ATOM 2034 N N . VAL A 1 256 ? -1.514 19.737 5.666 1.00 65.94 256 VAL A N 1
ATOM 2035 C CA . VAL A 1 256 ? -2.191 20.965 5.240 1.00 65.94 256 VAL A CA 1
ATOM 2036 C C . VAL A 1 256 ? -3.256 21.373 6.259 1.00 65.94 256 VAL A C 1
ATOM 2038 O O . VAL A 1 256 ? -3.460 22.561 6.500 1.00 65.94 256 VAL A O 1
ATOM 2041 N N . GLN A 1 257 ? -3.918 20.399 6.887 1.00 65.44 257 GLN A N 1
ATOM 2042 C CA . GLN A 1 257 ? -4.944 20.617 7.910 1.00 65.44 257 GLN A CA 1
ATOM 2043 C C . GLN A 1 257 ? -4.496 19.993 9.236 1.00 65.44 257 GLN A C 1
ATOM 2045 O O . GLN A 1 257 ? -4.850 18.863 9.550 1.00 65.44 257 GLN A O 1
ATOM 2050 N N . LEU A 1 258 ? -3.714 20.740 10.021 1.00 67.19 258 LEU A N 1
ATOM 2051 C CA . LEU A 1 258 ? -2.992 20.250 11.213 1.00 67.19 258 LEU A CA 1
ATOM 2052 C C . LEU A 1 258 ? -3.871 19.583 12.300 1.00 67.19 258 LEU A C 1
ATOM 2054 O O . LEU A 1 258 ? -3.369 18.841 13.156 1.00 67.19 258 LEU A O 1
ATOM 2058 N N . ASP A 1 259 ? -5.177 19.849 12.302 1.00 79.62 259 ASP A N 1
ATOM 2059 C CA . ASP A 1 259 ? -6.170 19.295 13.230 1.00 79.62 259 ASP A CA 1
ATOM 2060 C C . ASP A 1 259 ? -7.022 18.165 12.627 1.00 79.62 259 ASP A C 1
ATOM 2062 O O . ASP A 1 259 ? -7.845 17.568 13.329 1.00 79.62 259 ASP A O 1
ATOM 2066 N N . ARG A 1 260 ? -6.823 17.863 11.345 1.00 88.44 260 ARG A N 1
ATOM 2067 C CA . ARG A 1 260 ? -7.561 16.867 10.577 1.00 88.44 260 ARG A CA 1
ATOM 2068 C C . ARG A 1 260 ? -6.621 15.782 10.087 1.00 88.44 260 ARG A C 1
ATOM 2070 O O . ARG A 1 260 ? -5.432 15.999 9.911 1.00 88.44 260 ARG A O 1
ATOM 2077 N N . GLY A 1 261 ? -7.149 14.595 9.855 1.00 89.44 261 GLY A N 1
ATOM 2078 C CA . GLY A 1 261 ? -6.356 13.468 9.403 1.00 89.44 261 GLY A CA 1
ATOM 2079 C C . GLY A 1 261 ? -7.215 12.334 8.895 1.00 89.44 261 GLY A C 1
ATOM 2080 O O . GLY A 1 261 ? -8.435 12.444 8.750 1.00 89.44 261 GLY A O 1
ATOM 2081 N N . ARG A 1 262 ? -6.565 11.215 8.622 1.00 90.69 262 ARG A N 1
ATOM 2082 C CA . ARG A 1 262 ? -7.233 9.971 8.255 1.00 90.69 262 ARG A CA 1
ATOM 2083 C C . ARG A 1 262 ? -6.988 8.938 9.339 1.00 90.69 262 ARG A C 1
ATOM 2085 O O . ARG A 1 262 ? -6.054 9.046 10.131 1.00 90.69 262 ARG A O 1
ATOM 2092 N N . VAL A 1 263 ? -7.867 7.947 9.377 1.00 93.44 263 VAL A N 1
ATOM 2093 C CA . VAL A 1 263 ? -7.755 6.825 10.300 1.00 93.44 263 VAL A CA 1
ATOM 2094 C C . VAL A 1 263 ? -7.780 5.535 9.507 1.00 93.44 263 VAL A C 1
ATOM 2096 O O . VAL A 1 263 ? -8.702 5.319 8.720 1.00 93.44 263 VAL A O 1
ATOM 2099 N N . THR A 1 264 ? -6.807 4.671 9.765 1.00 93.38 264 THR A N 1
ATOM 2100 C CA . THR A 1 264 ? -6.838 3.268 9.343 1.00 93.38 264 THR A CA 1
ATOM 2101 C C . THR A 1 264 ? -7.109 2.402 10.571 1.00 93.38 264 THR A C 1
ATOM 2103 O O . THR A 1 264 ? -6.485 2.595 11.608 1.00 93.38 264 THR A O 1
ATOM 2106 N N . VAL A 1 265 ? -8.063 1.479 10.487 1.00 94.69 265 VAL A N 1
ATOM 2107 C CA . VAL A 1 265 ? -8.343 0.465 11.510 1.00 94.69 265 VAL A CA 1
ATOM 2108 C C . VAL A 1 265 ? -7.745 -0.851 11.044 1.00 94.69 265 VAL A C 1
ATOM 2110 O O . VAL A 1 265 ? -8.092 -1.317 9.959 1.00 94.69 265 VAL A O 1
ATOM 2113 N N . CYS A 1 266 ? -6.901 -1.452 11.875 1.00 94.25 266 CYS A N 1
ATOM 2114 C CA . CYS A 1 266 ? -6.261 -2.735 11.611 1.00 94.25 266 CYS A CA 1
ATOM 2115 C C . CYS A 1 266 ? -6.566 -3.705 12.749 1.00 94.25 266 CYS A C 1
ATOM 2117 O O . CYS A 1 266 ? -6.425 -3.356 13.922 1.00 94.25 266 CYS A O 1
ATOM 2119 N N . ALA A 1 267 ? -6.960 -4.923 12.408 1.00 94.50 267 ALA A N 1
ATOM 2120 C CA . ALA A 1 267 ? -6.969 -6.065 13.304 1.00 94.50 267 ALA A CA 1
ATOM 2121 C C . ALA A 1 267 ? -5.722 -6.922 13.048 1.00 94.50 267 ALA A C 1
ATOM 2123 O O . ALA A 1 267 ? -5.193 -6.944 11.937 1.00 94.50 267 ALA A O 1
ATOM 2124 N N . ARG A 1 268 ? -5.268 -7.651 14.071 1.00 92.19 268 ARG A N 1
ATOM 2125 C CA . ARG A 1 268 ? -4.124 -8.568 13.987 1.00 92.19 268 ARG A CA 1
ATOM 2126 C C . ARG A 1 268 ? -4.509 -9.853 13.243 1.00 92.19 268 ARG A C 1
ATOM 2128 O O . ARG A 1 268 ? -4.518 -10.924 13.839 1.00 92.19 268 ARG A O 1
ATOM 2135 N N . GLY A 1 269 ? -4.851 -9.716 11.967 1.00 89.38 269 GLY A N 1
ATOM 2136 C CA . GLY A 1 269 ? -5.343 -10.790 11.112 1.00 89.38 269 GLY A CA 1
ATOM 2137 C C . GLY A 1 269 ? -6.865 -10.953 11.136 1.00 89.38 269 GLY A C 1
ATOM 2138 O O . GLY A 1 269 ? -7.572 -10.509 12.050 1.00 89.38 269 GLY A O 1
ATOM 2139 N N . ARG A 1 270 ? -7.369 -11.604 10.084 1.00 90.56 270 ARG A N 1
ATOM 2140 C CA . ARG A 1 270 ? -8.794 -11.890 9.874 1.00 90.56 270 ARG A CA 1
ATOM 2141 C C . ARG A 1 270 ? -9.403 -12.779 10.951 1.00 90.56 270 ARG A C 1
ATOM 2143 O O . ARG A 1 270 ? -10.530 -12.532 11.368 1.00 90.56 270 ARG A O 1
ATOM 2150 N N . ASP A 1 271 ? -8.677 -13.791 11.398 1.00 93.19 271 ASP A N 1
ATOM 2151 C CA . ASP A 1 271 ? -9.093 -14.708 12.460 1.00 93.19 271 ASP A CA 1
ATOM 2152 C C . ASP A 1 271 ? -9.366 -13.962 13.775 1.00 93.19 271 ASP A C 1
ATOM 2154 O O . ASP A 1 271 ? -10.433 -14.113 14.371 1.00 93.19 271 ASP A O 1
ATOM 2158 N N . VAL A 1 272 ? -8.452 -13.074 14.177 1.00 94.50 272 VAL A N 1
ATOM 2159 C CA . VAL A 1 272 ? -8.617 -12.220 15.361 1.00 94.50 272 VAL A CA 1
ATOM 2160 C C . VAL A 1 272 ? -9.770 -11.234 15.169 1.00 94.50 272 VAL A C 1
ATOM 2162 O O . VAL A 1 272 ? -10.554 -11.008 16.095 1.00 94.50 272 VAL A O 1
ATOM 2165 N N . ALA A 1 273 ? -9.908 -10.656 13.971 1.00 95.56 273 ALA A N 1
ATOM 2166 C CA . ALA A 1 273 ? -11.018 -9.761 13.660 1.00 95.56 273 ALA A CA 1
ATOM 2167 C C . ALA A 1 273 ? -12.373 -10.472 13.802 1.00 95.56 273 ALA A C 1
ATOM 2169 O O . ALA A 1 273 ? -13.289 -9.935 14.428 1.00 95.56 273 ALA A O 1
ATOM 2170 N N . GLU A 1 274 ? -12.506 -11.677 13.246 1.00 96.00 274 GLU A N 1
ATOM 2171 C CA . GLU A 1 274 ? -13.740 -12.463 13.293 1.00 96.00 274 GLU A CA 1
ATOM 2172 C C . GLU A 1 274 ? -14.040 -13.004 14.698 1.00 96.00 274 GLU A C 1
ATOM 2174 O O . GLU A 1 274 ? -15.206 -13.025 15.101 1.00 96.00 274 GLU A O 1
ATOM 2179 N N . ASP A 1 275 ? -13.027 -13.358 15.492 1.00 95.81 275 ASP A N 1
ATOM 2180 C CA . ASP A 1 275 ? -13.231 -13.771 16.884 1.00 95.81 275 ASP A CA 1
ATOM 2181 C C . ASP A 1 275 ? -13.776 -12.619 17.754 1.00 95.81 275 ASP A C 1
ATOM 2183 O O . ASP A 1 275 ? -14.744 -12.788 18.509 1.00 95.81 275 ASP A O 1
ATOM 2187 N N . LEU A 1 276 ? -13.215 -11.414 17.600 1.00 96.88 276 LEU A N 1
ATOM 2188 C CA . LEU A 1 276 ? -13.599 -10.246 18.398 1.00 96.88 276 LEU A CA 1
ATOM 2189 C C . LEU A 1 276 ? -14.892 -9.573 17.912 1.00 96.88 276 LEU A C 1
ATOM 2191 O O . LEU A 1 276 ? -15.663 -9.053 18.725 1.00 96.88 276 LEU A O 1
ATOM 2195 N N . LEU A 1 277 ? -15.147 -9.565 16.600 1.00 96.31 277 LEU A N 1
ATOM 2196 C CA . LEU A 1 277 ? -16.227 -8.783 15.977 1.00 96.31 277 LEU A CA 1
ATOM 2197 C C . LEU A 1 277 ? -17.334 -9.648 15.349 1.00 96.31 277 LEU A C 1
ATOM 2199 O O . LEU A 1 277 ? -18.418 -9.137 15.052 1.00 96.31 277 LEU A O 1
ATOM 2203 N N . GLY A 1 278 ? -17.110 -10.956 15.212 1.00 95.00 278 GLY A N 1
ATOM 2204 C CA . GLY A 1 278 ? -17.979 -11.900 14.507 1.00 95.00 278 GLY A CA 1
ATOM 2205 C C . GLY A 1 278 ? -17.644 -12.037 13.019 1.00 95.00 278 GLY A C 1
ATOM 2206 O O . GLY A 1 278 ? -16.835 -11.291 12.477 1.00 95.00 278 GLY A O 1
ATOM 2207 N N . GLU A 1 279 ? -18.318 -12.978 12.348 1.00 95.00 279 GLU A N 1
ATOM 2208 C CA . GLU A 1 279 ? -18.144 -13.269 10.916 1.00 95.00 279 GLU A CA 1
ATOM 2209 C C . GLU A 1 279 ? -18.155 -11.988 10.064 1.00 95.00 279 GLU A C 1
ATOM 2211 O O . GLU A 1 279 ? -19.087 -11.178 10.168 1.00 95.00 279 GLU A O 1
ATOM 2216 N N . GLY A 1 280 ? -17.126 -11.808 9.230 1.00 92.19 280 GLY A N 1
ATOM 2217 C CA . GLY A 1 280 ? -16.896 -10.596 8.436 1.00 92.19 280 GLY A CA 1
ATOM 2218 C C . GLY A 1 280 ? -16.048 -9.515 9.126 1.00 92.19 280 GLY A C 1
ATOM 2219 O O . GLY A 1 280 ? -15.797 -8.471 8.522 1.00 92.19 280 GLY A O 1
ATOM 2220 N N . GLY A 1 281 ? -15.613 -9.731 10.372 1.00 95.56 281 GLY A N 1
ATOM 2221 C CA . GLY A 1 281 ? -14.614 -8.909 11.061 1.00 95.56 281 GLY A CA 1
ATOM 2222 C C . GLY A 1 281 ? -14.967 -7.417 11.111 1.00 95.56 281 GLY A C 1
ATOM 2223 O O . GLY A 1 281 ? -16.074 -7.025 11.499 1.00 95.56 281 GLY A O 1
ATOM 2224 N N . LEU A 1 282 ? -14.036 -6.561 10.683 1.00 94.56 282 LEU A N 1
ATOM 2225 C CA . LEU A 1 282 ? -14.184 -5.103 10.660 1.00 94.56 282 LEU A CA 1
ATOM 2226 C C . LEU A 1 282 ? -15.369 -4.611 9.813 1.00 94.56 282 LEU A C 1
ATOM 2228 O O . LEU A 1 282 ? -15.935 -3.553 10.111 1.00 94.56 282 LEU A O 1
ATOM 2232 N N . LYS A 1 283 ? -15.850 -5.386 8.830 1.00 94.00 283 LYS A N 1
ATOM 2233 C CA . LYS A 1 283 ? -17.054 -5.015 8.060 1.00 94.00 283 LYS A CA 1
ATOM 2234 C C . LYS A 1 283 ? -18.290 -4.864 8.953 1.00 94.00 283 LYS A C 1
ATOM 2236 O O . LYS A 1 283 ? -19.207 -4.112 8.621 1.00 94.00 283 LYS A O 1
ATOM 2241 N N . ARG A 1 284 ? -18.306 -5.503 10.131 1.00 95.12 284 ARG A N 1
ATOM 2242 C CA . ARG A 1 284 ? -19.363 -5.326 11.140 1.00 95.12 284 ARG A CA 1
ATOM 2243 C C . ARG A 1 284 ? -19.320 -3.955 11.811 1.00 95.12 284 ARG A C 1
ATOM 2245 O O . ARG A 1 284 ? -20.371 -3.471 12.238 1.00 95.12 284 ARG A O 1
ATOM 2252 N N . ILE A 1 285 ? -18.158 -3.311 11.915 1.00 94.12 285 ILE A N 1
ATOM 2253 C CA . ILE A 1 285 ? -18.040 -2.024 12.610 1.00 94.12 285 ILE A CA 1
ATOM 2254 C C . ILE A 1 285 ? -18.197 -0.824 11.676 1.00 94.12 285 ILE A C 1
ATOM 2256 O O . ILE A 1 285 ? -18.766 0.173 12.115 1.00 94.12 285 ILE A O 1
ATOM 2260 N N . TYR A 1 286 ? -17.805 -0.905 10.397 1.00 93.75 286 TYR A N 1
ATOM 2261 C CA . TYR A 1 286 ? -17.830 0.258 9.490 1.00 93.75 286 TYR A CA 1
ATOM 2262 C C . TYR A 1 286 ? -19.175 1.009 9.432 1.00 93.75 286 TYR A C 1
ATOM 2264 O O . TYR A 1 286 ? -19.158 2.237 9.546 1.00 93.75 286 TYR A O 1
ATOM 2272 N N . PRO A 1 287 ? -20.353 0.348 9.371 1.00 92.62 287 PRO A N 1
ATOM 2273 C CA . PRO A 1 287 ? -21.643 1.055 9.360 1.00 92.62 287 PRO A CA 1
ATOM 2274 C C . PRO A 1 287 ? -21.946 1.838 10.654 1.00 92.62 287 PRO A C 1
ATOM 2276 O O . PRO A 1 287 ? -22.802 2.730 10.681 1.00 92.62 287 PRO A O 1
ATOM 2279 N N . ARG A 1 288 ? -21.260 1.490 11.749 1.00 92.50 288 ARG A N 1
ATOM 2280 C CA . ARG A 1 288 ? -21.442 2.060 13.091 1.00 92.50 288 ARG A CA 1
ATOM 2281 C C . ARG A 1 288 ? -20.498 3.226 13.362 1.00 92.50 288 ARG A C 1
ATOM 2283 O O . ARG A 1 288 ? -20.795 4.036 14.235 1.00 92.50 288 ARG A O 1
ATOM 2290 N N . LEU A 1 289 ? -19.396 3.324 12.622 1.00 94.19 289 LEU A N 1
ATOM 2291 C CA . LEU A 1 289 ? -18.441 4.413 12.774 1.00 94.19 289 LEU A CA 1
ATOM 2292 C C . LEU A 1 289 ? -19.020 5.723 12.224 1.00 94.19 289 LEU A C 1
ATOM 2294 O O . LEU A 1 289 ? -19.885 5.742 11.336 1.00 94.19 289 LEU A O 1
ATOM 2298 N N . ARG A 1 290 ? -18.587 6.835 12.819 1.00 92.38 290 ARG A N 1
ATOM 2299 C CA . ARG A 1 290 ? -19.011 8.187 12.453 1.00 92.38 290 ARG A CA 1
ATOM 2300 C C . ARG A 1 290 ? -17.790 9.069 12.211 1.00 92.38 290 ARG A C 1
ATOM 2302 O O . ARG A 1 290 ? -16.806 8.913 12.929 1.00 92.38 290 ARG A O 1
ATOM 2309 N N . PRO A 1 291 ? -17.851 9.984 11.226 1.00 90.75 291 PRO A N 1
ATOM 2310 C CA . PRO A 1 291 ? -18.881 10.128 10.187 1.00 90.75 291 PRO A CA 1
ATOM 2311 C C . PRO A 1 291 ? -18.964 8.891 9.272 1.00 90.75 291 PRO A C 1
ATOM 2313 O O . PRO A 1 291 ? -18.115 8.009 9.338 1.00 90.75 291 PRO A O 1
ATOM 2316 N N . SER A 1 292 ? -20.020 8.783 8.462 1.00 88.06 292 SER A N 1
ATOM 2317 C CA . SER A 1 292 ? -20.204 7.650 7.544 1.00 88.06 292 SER A CA 1
ATOM 2318 C C . SER A 1 292 ? -19.160 7.624 6.416 1.00 88.06 292 SER A C 1
ATOM 2320 O O . SER A 1 292 ? -18.540 8.640 6.098 1.00 88.06 292 SER A O 1
ATOM 2322 N N . GLY A 1 293 ? -19.005 6.456 5.780 1.00 85.62 293 GLY A N 1
ATOM 2323 C CA . GLY A 1 293 ? -18.106 6.257 4.634 1.00 85.62 293 GLY A CA 1
ATOM 2324 C C . GLY A 1 293 ? -16.823 5.482 4.944 1.00 85.62 293 GLY A C 1
ATOM 2325 O O . GLY A 1 293 ? -15.899 5.515 4.140 1.00 85.62 293 GLY A O 1
ATOM 2326 N N . TRP A 1 294 ? -16.760 4.801 6.088 1.00 91.00 294 TRP A N 1
ATOM 2327 C CA . TRP A 1 294 ? -15.698 3.838 6.379 1.00 91.00 294 TRP A CA 1
ATOM 2328 C C . TRP A 1 294 ? -15.854 2.591 5.509 1.00 91.00 294 TRP A C 1
ATOM 2330 O O . TRP A 1 294 ? -16.979 2.183 5.206 1.00 91.00 294 TRP A O 1
ATOM 2340 N N . GLY A 1 295 ? -14.738 1.970 5.142 1.00 87.75 295 GLY A N 1
ATOM 2341 C CA . GLY A 1 295 ? -14.741 0.755 4.336 1.00 87.75 295 GLY A CA 1
ATOM 2342 C C . GLY A 1 295 ? -13.384 0.066 4.311 1.00 87.75 295 GLY A C 1
ATOM 2343 O O . GLY A 1 295 ? -12.383 0.635 4.743 1.00 87.75 295 GLY A O 1
ATOM 2344 N N . GLY A 1 296 ? -13.369 -1.167 3.811 1.00 86.50 296 GLY A N 1
ATOM 2345 C CA . GLY A 1 296 ? -12.179 -2.006 3.760 1.00 86.50 296 GLY A CA 1
ATOM 2346 C C . GLY A 1 296 ? -12.508 -3.496 3.734 1.00 86.50 296 GLY A C 1
ATOM 2347 O O . GLY A 1 296 ? -13.628 -3.905 3.399 1.00 86.50 296 GLY A O 1
ATOM 2348 N N . ARG A 1 297 ? -11.503 -4.287 4.094 1.00 86.62 297 ARG A N 1
ATOM 2349 C CA . ARG A 1 297 ? -11.519 -5.743 4.235 1.00 86.62 297 ARG A CA 1
ATOM 2350 C C . ARG A 1 297 ? -11.984 -6.146 5.642 1.00 86.62 297 ARG A C 1
ATOM 2352 O O . ARG A 1 297 ? -12.417 -5.324 6.446 1.00 86.62 297 ARG A O 1
ATOM 2359 N N . GLU A 1 298 ? -11.981 -7.441 5.915 1.00 91.06 298 GLU A N 1
ATOM 2360 C CA . GLU A 1 298 ? -12.373 -8.033 7.196 1.00 91.06 298 GLU A CA 1
ATOM 2361 C C . GLU A 1 298 ? -11.416 -7.662 8.345 1.00 91.06 298 GLU A C 1
ATOM 2363 O O . GLU A 1 298 ? -11.817 -7.704 9.504 1.00 91.06 298 GLU A O 1
ATOM 2368 N N . ASP A 1 299 ? -10.183 -7.269 8.045 1.00 90.12 299 ASP A N 1
ATOM 2369 C CA . ASP A 1 299 ? -9.081 -7.066 8.993 1.00 90.12 299 ASP A CA 1
ATOM 2370 C C . ASP A 1 299 ? -8.324 -5.743 8.818 1.00 90.12 299 ASP A C 1
ATOM 2372 O O . ASP A 1 299 ? -7.624 -5.321 9.736 1.00 90.12 299 ASP A O 1
ATOM 2376 N N . ILE A 1 300 ? -8.529 -5.025 7.714 1.00 90.62 300 ILE A N 1
ATOM 2377 C CA . ILE A 1 300 ? -8.036 -3.656 7.533 1.00 90.62 300 ILE A CA 1
ATOM 2378 C C . ILE A 1 300 ? -9.045 -2.777 6.793 1.00 90.62 300 ILE A C 1
ATOM 2380 O O . ILE A 1 300 ? -9.671 -3.192 5.822 1.00 90.62 300 ILE A O 1
ATOM 2384 N N . GLY A 1 301 ? -9.190 -1.523 7.216 1.00 89.19 301 GLY A N 1
ATOM 2385 C CA . GLY A 1 301 ? -9.929 -0.517 6.454 1.00 89.19 301 GLY A CA 1
ATOM 2386 C C . GLY A 1 301 ? -9.703 0.892 6.964 1.00 89.19 301 GLY A C 1
ATOM 2387 O O . GLY A 1 301 ? -8.987 1.099 7.935 1.00 89.19 301 GLY A O 1
ATOM 2388 N N . GLY A 1 302 ? -10.321 1.877 6.325 1.00 90.75 302 GLY A N 1
ATOM 2389 C CA . GLY A 1 302 ? -10.050 3.280 6.614 1.00 90.75 302 GLY A CA 1
ATOM 2390 C C . GLY A 1 302 ? -11.280 4.172 6.636 1.00 90.75 302 GLY A C 1
ATOM 2391 O O . GLY A 1 302 ? -12.376 3.796 6.211 1.00 90.75 302 GLY A O 1
ATOM 2392 N N . SER A 1 303 ? -11.074 5.381 7.151 1.00 89.69 303 SER A N 1
ATOM 2393 C CA . SER A 1 303 ? -12.021 6.489 7.078 1.00 89.69 303 SER A CA 1
ATOM 2394 C C . SER A 1 303 ? -12.190 6.989 5.640 1.00 89.69 303 SER A C 1
ATOM 2396 O O . SER A 1 303 ? -11.308 6.816 4.798 1.00 89.69 303 SER A O 1
ATOM 2398 N N . ASN A 1 304 ? -13.293 7.687 5.364 1.00 83.56 304 ASN A N 1
ATOM 2399 C CA . ASN A 1 304 ? -13.542 8.281 4.051 1.00 83.56 304 ASN A CA 1
ATOM 2400 C C . ASN A 1 304 ? -12.427 9.277 3.656 1.00 83.56 304 ASN A C 1
ATOM 2402 O O . ASN A 1 304 ? -12.198 10.265 4.353 1.00 83.56 304 ASN A O 1
ATOM 2406 N N . ARG A 1 305 ? -11.784 9.043 2.503 1.00 76.50 305 ARG A N 1
ATOM 2407 C CA . ARG A 1 305 ? -10.700 9.880 1.955 1.00 76.50 305 ARG A CA 1
ATOM 2408 C C . ARG A 1 305 ? -11.122 11.335 1.697 1.00 76.50 305 ARG A C 1
ATOM 2410 O O . ARG A 1 305 ? -10.283 12.221 1.813 1.00 76.50 305 ARG A O 1
ATOM 2417 N N . GLU A 1 306 ? -12.399 11.579 1.393 1.00 77.94 306 GLU A N 1
ATOM 2418 C CA . GLU A 1 306 ? -12.962 12.913 1.116 1.00 77.94 306 GLU A CA 1
ATOM 2419 C C . GLU A 1 306 ? -13.354 13.682 2.391 1.00 77.94 306 GLU A C 1
ATOM 2421 O O . GLU A 1 306 ? -13.715 14.856 2.321 1.00 77.94 306 GLU A O 1
ATOM 2426 N N . ARG A 1 307 ? -13.341 13.030 3.564 1.00 84.00 307 ARG A N 1
ATOM 2427 C CA . ARG A 1 307 ? -13.791 13.630 4.831 1.00 84.00 307 ARG A CA 1
ATOM 2428 C C . ARG A 1 307 ? -12.776 13.387 5.951 1.00 84.00 307 ARG A C 1
ATOM 2430 O O . ARG A 1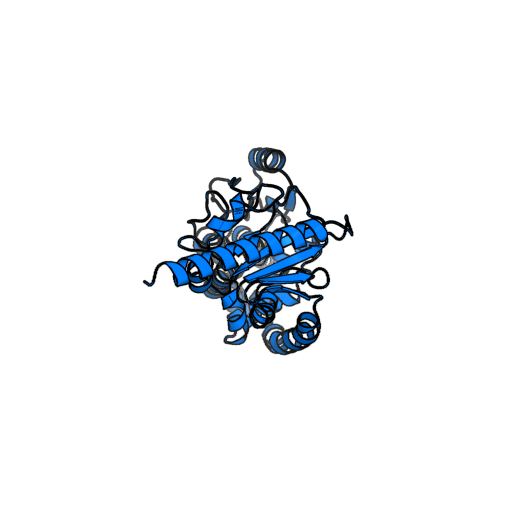 307 ? -12.987 12.484 6.764 1.00 84.00 307 ARG A O 1
ATOM 2437 N N . PRO A 1 308 ? -11.707 14.201 6.017 1.00 88.06 308 PRO A N 1
ATOM 2438 C CA . PRO A 1 308 ? -10.739 14.150 7.102 1.00 88.06 308 PRO A CA 1
ATOM 2439 C C . PRO A 1 308 ? -11.387 14.298 8.487 1.00 88.06 308 PRO A C 1
ATOM 2441 O O . PRO A 1 308 ? -12.298 15.108 8.708 1.00 88.06 308 PRO A O 1
ATOM 2444 N N . LEU A 1 309 ? -10.899 13.506 9.433 1.00 92.38 309 LEU A N 1
ATOM 2445 C CA . LEU A 1 309 ? -11.388 13.409 10.802 1.00 92.38 309 LEU A CA 1
ATOM 2446 C C . LEU A 1 309 ? -10.545 14.254 11.742 1.00 92.38 309 LEU A C 1
ATOM 2448 O O . LEU A 1 309 ? -9.332 14.305 11.583 1.00 92.38 309 LEU A O 1
ATOM 2452 N N . SER A 1 310 ? -11.165 14.860 12.751 1.00 93.81 310 SER A N 1
ATOM 2453 C CA . SER A 1 310 ? -10.409 15.388 13.887 1.00 93.81 310 SER A CA 1
ATOM 2454 C C . SER A 1 310 ? -9.897 14.261 14.790 1.00 93.81 310 SER A C 1
ATOM 2456 O O . SER A 1 310 ? -10.405 13.133 14.757 1.00 93.81 310 SER A O 1
ATOM 2458 N N . ARG A 1 311 ? -8.934 14.576 15.664 1.00 93.00 311 ARG A N 1
ATOM 2459 C CA . ARG A 1 311 ? -8.461 13.646 16.707 1.00 93.00 311 ARG A CA 1
ATOM 2460 C C . ARG A 1 311 ? -9.597 13.147 17.607 1.00 93.00 311 ARG A C 1
ATOM 2462 O O . ARG A 1 311 ? -9.661 11.957 17.909 1.00 93.00 311 ARG A O 1
ATOM 2469 N N . ASP A 1 312 ? -10.544 14.016 17.955 1.00 94.81 312 ASP A N 1
ATOM 2470 C CA . ASP A 1 312 ? -11.719 13.631 18.747 1.00 94.81 312 ASP A CA 1
ATOM 2471 C C . ASP A 1 312 ? -12.623 12.651 17.998 1.00 94.81 312 ASP A C 1
ATOM 2473 O O . ASP A 1 312 ? -13.114 11.685 18.580 1.00 94.81 312 ASP A O 1
ATOM 2477 N N . GLN A 1 313 ? -12.812 12.846 16.690 1.00 96.00 313 GLN A N 1
ATOM 2478 C CA . GLN A 1 313 ? -13.570 11.904 15.864 1.00 96.00 313 GLN A CA 1
ATOM 2479 C C . GLN A 1 313 ? -12.860 10.546 15.764 1.00 96.00 313 GLN A C 1
ATOM 2481 O O . GLN A 1 313 ? -13.517 9.506 15.839 1.00 96.00 313 GLN A O 1
ATOM 2486 N N . ALA A 1 314 ? -11.527 10.532 15.662 1.00 96.06 314 ALA A N 1
ATOM 2487 C CA . ALA A 1 314 ? -10.739 9.300 15.702 1.00 96.06 314 ALA A CA 1
ATOM 2488 C C . ALA A 1 314 ? -10.885 8.569 17.050 1.00 96.06 314 ALA A C 1
ATOM 2490 O O . ALA A 1 314 ? -11.096 7.353 17.082 1.00 96.06 314 ALA A O 1
ATOM 2491 N N . ARG A 1 315 ? -10.871 9.311 18.164 1.00 96.88 315 ARG A N 1
ATOM 2492 C CA . ARG A 1 315 ? -11.133 8.772 19.506 1.00 96.88 315 ARG A CA 1
ATOM 2493 C C . ARG A 1 315 ? -12.537 8.188 19.635 1.00 96.88 315 ARG A C 1
ATOM 2495 O O . ARG A 1 315 ? -12.685 7.056 20.087 1.00 96.88 315 ARG A O 1
ATOM 2502 N N . GLN A 1 316 ? -13.561 8.901 19.172 1.00 97.44 316 GLN A N 1
ATOM 2503 C CA . GLN A 1 316 ? -14.943 8.408 19.176 1.00 97.44 316 GLN A CA 1
ATOM 2504 C C . GLN A 1 316 ? -15.108 7.128 18.343 1.00 97.44 316 GLN A C 1
ATOM 2506 O O . GLN A 1 316 ? -15.894 6.244 18.711 1.00 97.44 316 GLN A O 1
ATOM 2511 N N . ALA A 1 317 ? -14.370 7.003 17.234 1.00 97.50 317 ALA A N 1
ATOM 2512 C CA . ALA A 1 317 ? -14.331 5.779 16.443 1.00 97.50 317 ALA A CA 1
ATOM 2513 C C . ALA A 1 317 ? -13.713 4.619 17.243 1.00 97.50 317 ALA A C 1
ATOM 2515 O O . ALA A 1 317 ? -14.321 3.551 17.316 1.00 97.50 317 ALA A O 1
ATOM 2516 N N . ALA A 1 318 ? -12.580 4.843 17.919 1.00 98.12 318 ALA A N 1
ATOM 2517 C CA . ALA A 1 318 ? -11.927 3.831 18.753 1.00 98.12 318 ALA A CA 1
ATOM 2518 C C . ALA A 1 318 ? -12.825 3.363 19.912 1.00 98.12 318 ALA A C 1
ATOM 2520 O O . ALA A 1 318 ? -13.012 2.163 20.119 1.00 98.12 318 ALA A O 1
ATOM 2521 N N . GLU A 1 319 ? -13.469 4.299 20.611 1.00 98.19 319 GLU A N 1
ATOM 2522 C CA . GLU A 1 319 ? -14.431 4.006 21.680 1.00 98.19 319 GLU A CA 1
ATOM 2523 C C . GLU A 1 319 ? -15.656 3.234 21.172 1.00 98.19 319 GLU A C 1
ATOM 2525 O O . GLU A 1 319 ? -16.168 2.336 21.843 1.00 98.19 319 GLU A O 1
ATOM 2530 N N . SER A 1 320 ? -16.136 3.549 19.967 1.00 97.62 320 SER A N 1
ATOM 2531 C CA . SER A 1 320 ? -17.254 2.825 19.352 1.00 97.62 320 SER A CA 1
ATOM 2532 C C . SER A 1 320 ? -16.879 1.390 18.989 1.00 97.62 320 SER A C 1
ATOM 2534 O O . SER A 1 320 ? -17.690 0.485 19.207 1.00 97.62 320 SER A O 1
ATOM 2536 N N . THR A 1 321 ? -15.655 1.176 18.497 1.00 98.00 321 THR A N 1
ATOM 2537 C CA . THR A 1 321 ? -15.094 -0.157 18.245 1.00 98.00 321 THR A CA 1
ATOM 2538 C C . THR A 1 321 ? -14.972 -0.952 19.545 1.00 98.00 321 THR A C 1
ATOM 2540 O O . THR A 1 321 ? -15.494 -2.064 19.619 1.00 98.00 321 THR A O 1
ATOM 2543 N N . ALA A 1 322 ? -14.400 -0.367 20.603 1.00 98.12 322 ALA A N 1
ATOM 2544 C CA . ALA A 1 322 ? -14.259 -1.016 21.910 1.00 98.12 322 ALA A CA 1
ATOM 2545 C C . ALA A 1 322 ? -15.615 -1.449 22.497 1.00 98.12 322 ALA A C 1
ATOM 2547 O O . ALA A 1 322 ? -15.817 -2.622 22.813 1.00 98.12 322 ALA A O 1
ATOM 2548 N N . ARG A 1 323 ? -16.609 -0.546 22.516 1.00 97.62 323 ARG A N 1
ATOM 2549 C CA . ARG A 1 323 ? -17.981 -0.863 22.968 1.00 97.62 323 ARG A CA 1
ATOM 2550 C C . ARG A 1 323 ? -18.638 -1.985 22.164 1.00 97.62 323 ARG A C 1
ATOM 2552 O O . ARG A 1 323 ? -19.549 -2.655 22.656 1.00 97.62 323 ARG A O 1
ATOM 2559 N N . PHE A 1 324 ? -18.282 -2.147 20.891 1.00 96.88 324 PHE A N 1
ATOM 2560 C CA . PHE A 1 324 ? -18.793 -3.247 20.080 1.00 96.88 324 PHE A CA 1
ATOM 2561 C C . PHE A 1 324 ? -18.153 -4.579 20.492 1.00 96.88 324 PHE A C 1
ATOM 2563 O O . PHE A 1 324 ? -18.891 -5.527 20.771 1.00 96.88 324 PHE A O 1
ATOM 2570 N N . VAL A 1 325 ? -16.821 -4.615 20.610 1.00 97.44 325 VAL A N 1
ATOM 2571 C CA . VAL A 1 325 ? -16.064 -5.795 21.064 1.00 97.44 325 VAL A CA 1
ATOM 2572 C C . VAL A 1 325 ? -16.562 -6.265 22.434 1.00 97.44 325 VAL A C 1
ATOM 2574 O O . VAL A 1 325 ? -16.945 -7.421 22.599 1.00 97.44 325 VAL A O 1
ATOM 2577 N N . GLU A 1 326 ? -16.671 -5.363 23.410 1.00 96.06 326 GLU A N 1
ATOM 2578 C CA . GLU A 1 326 ? -17.095 -5.712 24.772 1.00 96.06 326 GLU A CA 1
ATOM 2579 C C . GLU A 1 326 ? -18.510 -6.301 24.828 1.00 96.06 326 GLU A C 1
ATOM 2581 O O . GLU A 1 326 ? -18.749 -7.303 25.509 1.00 96.06 326 GLU A O 1
ATOM 2586 N N . ARG A 1 327 ? -19.464 -5.717 24.087 1.00 95.00 327 ARG A N 1
ATOM 2587 C CA . ARG A 1 327 ? -20.831 -6.258 23.996 1.00 95.00 327 ARG A CA 1
ATOM 2588 C C . ARG A 1 327 ? -20.830 -7.665 23.410 1.00 95.00 327 ARG A C 1
ATOM 2590 O O . ARG A 1 327 ? -21.555 -8.532 23.902 1.00 95.00 327 ARG A O 1
ATOM 2597 N N . ARG A 1 328 ? -20.000 -7.909 22.393 1.00 94.25 328 ARG A N 1
ATOM 2598 C CA . ARG A 1 328 ? -19.878 -9.227 21.769 1.00 94.25 328 ARG A CA 1
ATOM 2599 C C . ARG A 1 328 ? -19.302 -10.248 22.745 1.00 94.25 328 ARG A C 1
ATOM 2601 O O . ARG A 1 328 ? -19.896 -11.314 22.911 1.00 94.25 328 ARG A O 1
ATOM 2608 N N . LEU A 1 329 ? -18.225 -9.914 23.446 1.00 93.19 329 LEU A N 1
ATOM 2609 C CA . LEU A 1 329 ? -17.610 -10.809 24.428 1.00 93.19 329 LEU A CA 1
ATOM 2610 C C . LEU A 1 329 ? -18.560 -11.134 25.591 1.00 93.19 329 LEU A C 1
ATOM 2612 O O . LEU A 1 329 ? -18.661 -12.295 25.991 1.00 93.19 329 LEU A O 1
ATOM 2616 N N . ARG A 1 330 ? -19.342 -10.156 26.074 1.00 92.06 330 ARG A N 1
ATOM 2617 C CA . ARG A 1 330 ? -20.399 -10.398 27.076 1.00 92.06 330 ARG A CA 1
ATOM 2618 C C . ARG A 1 330 ? -21.490 -11.336 26.552 1.00 92.06 330 ARG A C 1
ATOM 2620 O O . ARG A 1 330 ? -21.887 -12.251 27.267 1.00 92.06 330 ARG A O 1
ATOM 2627 N N . SER A 1 331 ? -21.928 -11.163 25.300 1.00 89.12 331 SER A N 1
ATOM 2628 C CA . SER A 1 331 ? -22.937 -12.044 24.684 1.00 89.12 331 SER A CA 1
ATOM 2629 C C . SER A 1 331 ? -22.467 -13.501 24.555 1.00 89.12 331 SER A C 1
ATOM 2631 O O . SER A 1 331 ? -23.266 -14.410 24.753 1.00 89.12 331 SER A O 1
ATOM 2633 N N . ARG A 1 332 ? -21.169 -13.739 24.296 1.00 86.31 332 ARG A N 1
ATOM 2634 C CA . ARG A 1 332 ? -20.589 -15.096 24.237 1.00 86.31 332 ARG A CA 1
ATOM 2635 C C . ARG A 1 332 ? -20.563 -15.753 25.617 1.00 86.31 332 ARG A C 1
ATOM 2637 O O . ARG A 1 332 ? -20.943 -16.910 25.737 1.00 86.31 332 ARG A O 1
ATOM 2644 N N . LYS A 1 333 ? -20.182 -15.004 26.659 1.00 78.00 333 LYS A N 1
ATOM 2645 C CA . LYS A 1 333 ? -20.166 -15.504 28.046 1.00 78.00 333 LYS A CA 1
ATOM 2646 C C . LYS A 1 333 ? -21.573 -15.783 28.596 1.00 78.00 333 LYS A C 1
ATOM 2648 O O . LYS A 1 333 ? -21.732 -16.683 29.409 1.00 78.00 333 LYS A O 1
ATOM 2653 N N . GLY A 1 334 ? -22.586 -15.031 28.157 1.00 70.25 334 GLY A N 1
ATOM 2654 C CA . GLY A 1 334 ? -23.978 -15.206 28.590 1.00 70.25 334 GLY A CA 1
ATOM 2655 C C . GLY A 1 334 ? -24.752 -16.327 27.882 1.00 70.25 334 GLY A C 1
ATOM 2656 O O . GLY A 1 334 ? -25.727 -16.811 28.442 1.00 70.25 334 GLY A O 1
ATOM 2657 N N . GLY A 1 335 ? -24.327 -16.737 26.681 1.00 55.94 335 GLY A N 1
ATOM 2658 C CA . GLY A 1 335 ? -24.963 -17.803 25.890 1.00 55.94 335 GLY A CA 1
ATOM 2659 C C . GLY A 1 335 ? -24.364 -19.201 26.079 1.00 55.94 335 GLY A C 1
ATOM 2660 O O . GLY A 1 335 ? -24.795 -20.128 25.408 1.00 55.94 335 GLY A O 1
ATOM 2661 N N . ALA A 1 336 ? -23.368 -19.354 26.956 1.00 52.59 336 ALA A N 1
ATOM 2662 C CA . ALA A 1 336 ? -22.733 -20.632 27.288 1.00 52.59 336 ALA A CA 1
ATOM 2663 C C . ALA A 1 336 ? -23.356 -21.298 28.536 1.00 52.59 336 ALA A C 1
ATOM 2665 O O . ALA A 1 336 ? -22.640 -21.914 29.325 1.00 52.59 336 ALA A O 1
ATOM 2666 N N . LYS A 1 337 ? -24.665 -21.117 28.747 1.00 41.38 337 LYS A N 1
ATOM 2667 C CA . LYS A 1 337 ? -25.433 -21.780 29.808 1.00 41.38 337 LYS A CA 1
ATOM 2668 C C . LYS A 1 337 ? -26.361 -22.828 29.230 1.00 41.38 337 LYS A C 1
ATOM 2670 O O . LYS A 1 337 ? -27.027 -22.497 28.224 1.00 41.38 337 LYS A O 1
#

Solvent-accessible surface area (backbone atoms only — not comparable to full-atom values): 17912 Å² total; per-residue (Å²): 136,78,75,72,68,59,64,68,64,60,78,57,75,66,55,56,88,52,79,77,42,66,45,78,42,86,47,72,70,56,46,53,56,42,41,77,71,68,35,42,30,36,54,30,55,59,65,64,45,59,51,62,54,97,81,50,32,38,34,46,44,73,33,52,87,47,72,41,37,18,39,48,19,50,75,77,34,56,31,74,27,28,93,58,39,36,35,34,40,40,82,64,66,47,66,39,54,22,47,16,52,27,19,20,34,36,59,51,47,30,55,89,41,50,77,78,37,68,91,50,57,69,70,57,38,58,43,38,31,35,78,53,66,67,47,24,47,52,40,37,47,31,70,78,36,36,72,52,36,71,53,23,76,78,46,72,59,32,16,44,54,48,30,52,57,76,71,44,70,72,81,54,76,46,60,63,46,42,50,51,41,28,50,45,53,35,51,59,65,66,46,90,44,61,62,51,33,64,46,30,62,62,57,47,53,64,48,46,61,58,59,76,66,43,57,66,47,77,73,45,84,54,22,26,37,35,47,30,50,92,70,33,89,49,41,57,58,48,55,60,52,44,75,75,12,51,26,37,33,38,35,28,53,35,89,88,43,79,67,27,17,49,39,39,40,36,32,66,43,50,68,52,17,24,72,48,57,33,90,57,7,46,59,67,48,31,86,74,38,59,75,76,54,37,48,68,49,37,26,41,32,33,51,34,88,87,56,65,36,38,67,66,44,52,48,53,35,44,51,52,51,36,58,49,34,53,52,44,56,52,53,57,68,69,65,76,116

Foldseek 3Di:
DPPPVVLVVLQPPQALPDDAAEDEDQDPVVLVVVVVVVAAEAQQDFQQDDDGDPLRRHCDRVNVVDFQLLLCLQPPQFCVCSNPNGYYDYDAQALRRLSSSLRNNNLFADLVCLVSCVPPPPLQSVLRNDDPSVLSVLSRCCVQALLCLQCLLVDLSSLLSLLLLLPQQQADDDRVSSVVSNVSNSVSSRDPVSVSSVCSVVSVVVVLVVLLVFDKDDLDQAEIETAPQVRHDHSNSVNSCVVRHQKYWYWHDHPVHRQWTKIKIFGNDLVRQCVQQNPFGCVNLQCVQPPHRWDDGNGITIDRSNDTDGPVSSVVSRNSSVVNSVVVVVVVVVPPD

Mean predicted aligned error: 7.14 Å

pLDDT: mean 87.28, std 13.24, range [36.16, 98.5]

Radius of gyration: 21.74 Å; Cα contacts (8 Å, |Δi|>4): 610; chains: 1; bounding box: 58×43×71 Å